Protein AF-0000000068150746 (afdb_homodimer)

pLDDT: mean 85.16, std 21.18, range [23.64, 98.69]

Organism: Rhizobium meliloti (strain 1021) (NCBI:txid266834)

Near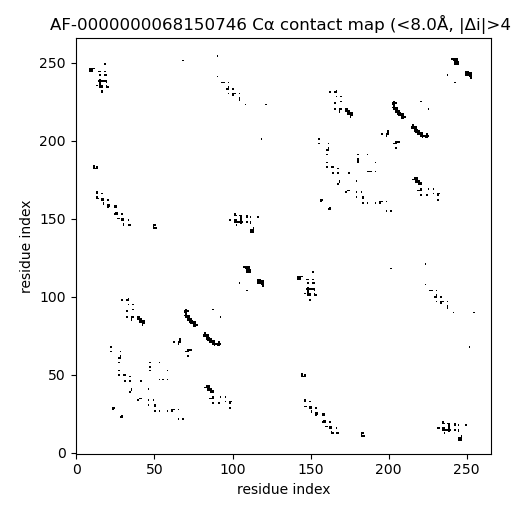est PDB structures (foldseek):
  7bze-assembly1_A-2  TM=9.569E-01  e=3.477E-10  Bacillus subtilis subsp. subtilis str. 168
  7bzg-assembly3_J  TM=8.830E-01  e=6.798E-11  Bacillus subtilis subsp. subtilis str. 168
  2fsw-assembly1_A  TM=9.276E-01  e=4.023E-09  Porphyromonas gingivalis W83
  5hs8-assembly1_A  TM=7.908E-01  e=1.704E-08  Bacillus subtilis subsp. subtilis str. 168
  4hqe-assembly1_A  TM=8.725E-01  e=1.218E-06  Staphylococcus aureus

Sequence (266 aa):
MSRPRAKLTNTFPGCPVESALSFIDGKWKGVILYHLMSEGVLRFNELRRRLPSVTPRMLTRQLRELEEAALLSRTVFPVVPPRVDYALTARGESLKPVIMALKAWGDENVLCDGDSMTLKPLESRSRPELKGAMSRPRAKLTNTFPGCPVESALSFIDGKWKGVILYHLMSEGVLRFNELRRRLPSVTPRMLTRQLRELEEAALLSRTVFPVVPPRVDYALTARGESLKPVIMALKAWGDENVLCDGDSMTLKPLESRSRPELKGA

Structure (mmCIF, N/CA/C/O backbone):
data_AF-0000000068150746-model_v1
#
loop_
_entity.id
_entity.type
_entity.pdbx_description
1 polymer 'HTH hxlR-type domain-containing protein'
#
loop_
_atom_site.group_PDB
_atom_site.id
_atom_site.type_symbol
_atom_site.label_atom_id
_atom_site.label_alt_id
_atom_site.label_comp_id
_atom_site.label_asym_id
_atom_site.label_entity_id
_atom_site.label_seq_id
_atom_site.pdbx_PDB_ins_code
_atom_site.Cartn_x
_atom_site.Cartn_y
_atom_site.Cartn_z
_atom_site.occupancy
_atom_site.B_iso_or_equiv
_atom_site.auth_seq_id
_atom_site.auth_comp_id
_atom_site.auth_asym_id
_atom_site.auth_atom_id
_atom_site.pdbx_PDB_model_num
ATOM 1 N N . MET A 1 1 ? -20.875 25.062 -30.219 1 31.58 1 MET A N 1
ATOM 2 C CA . MET A 1 1 ? -21.047 23.891 -29.359 1 31.58 1 MET A CA 1
ATOM 3 C C . MET A 1 1 ? -20.062 23.922 -28.203 1 31.58 1 MET A C 1
ATOM 5 O O . MET A 1 1 ? -18.859 24.094 -28.406 1 31.58 1 MET A O 1
ATOM 9 N N . SER A 1 2 ? -20.406 24.312 -26.906 1 32.03 2 SER A N 1
ATOM 10 C CA . SER A 1 2 ? -19.594 24.594 -25.734 1 32.03 2 SER A CA 1
ATOM 11 C C . SER A 1 2 ? -18.672 23.422 -25.406 1 32.03 2 SER A C 1
ATOM 13 O O . SER A 1 2 ? -19.016 22.266 -25.672 1 32.03 2 SER A O 1
ATOM 15 N N . ARG A 1 3 ? -17.422 23.562 -25.656 1 36.06 3 ARG A N 1
ATOM 16 C CA . ARG A 1 3 ? -16.469 22.531 -25.297 1 36.06 3 ARG A CA 1
ATOM 17 C C . ARG A 1 3 ? -16.812 21.922 -23.938 1 36.06 3 ARG A C 1
ATOM 19 O O . ARG A 1 3 ? -17.125 22.641 -22.984 1 36.06 3 ARG A O 1
ATOM 26 N N . PRO A 1 4 ? -17.547 20.766 -24.031 1 39.09 4 PRO A N 1
ATOM 27 C CA . PRO A 1 4 ? -17.922 20.203 -22.734 1 39.09 4 PRO A CA 1
ATOM 28 C C . PRO A 1 4 ? -16.891 20.531 -21.641 1 39.09 4 PRO A C 1
ATOM 30 O O . PRO A 1 4 ? -15.695 20.609 -21.938 1 39.09 4 PRO A O 1
ATOM 33 N N . ARG A 1 5 ? -17.188 21.469 -20.703 1 36.41 5 ARG A N 1
ATOM 34 C CA . ARG A 1 5 ? -16.391 21.797 -19.531 1 36.41 5 ARG A CA 1
ATOM 35 C C . ARG A 1 5 ? -15.523 20.609 -19.109 1 36.41 5 ARG A C 1
ATOM 37 O O . ARG A 1 5 ? -16 19.484 -19.031 1 36.41 5 ARG A O 1
ATOM 44 N N . ALA A 1 6 ? -14.422 20.625 -19.578 1 38 6 ALA A N 1
ATOM 45 C CA . ALA A 1 6 ? -13.453 19.688 -19 1 38 6 ALA A CA 1
ATOM 46 C C . ALA A 1 6 ? -13.82 19.344 -17.562 1 38 6 ALA A C 1
ATOM 48 O O . ALA A 1 6 ? -13.852 20.203 -16.688 1 38 6 ALA A O 1
ATOM 49 N N . LYS A 1 7 ? -14.914 18.594 -17.312 1 39.88 7 LYS A N 1
ATOM 50 C CA . LYS A 1 7 ? -15.336 18.203 -15.969 1 39.88 7 LYS A CA 1
ATOM 51 C C . LYS A 1 7 ? -14.148 18.141 -15.016 1 39.88 7 LYS A C 1
ATOM 53 O O . LYS A 1 7 ? -13.156 17.469 -15.297 1 39.88 7 LYS A O 1
ATOM 58 N N . LEU A 1 8 ? -13.711 19.156 -14.445 1 40.09 8 LEU A N 1
ATOM 59 C CA . LEU A 1 8 ? -12.75 19.234 -13.352 1 40.09 8 LEU A CA 1
ATOM 60 C C . LEU A 1 8 ? -12.867 18.031 -12.438 1 40.09 8 LEU A C 1
ATOM 62 O O . LEU A 1 8 ? -13.82 17.906 -11.664 1 40.09 8 LEU A O 1
ATOM 66 N N . THR A 1 9 ? -12.859 16.812 -12.984 1 48.03 9 THR A N 1
ATOM 67 C CA . THR A 1 9 ? -12.836 15.68 -12.07 1 48.03 9 THR A CA 1
ATOM 68 C C . THR A 1 9 ? -12.125 16.047 -10.773 1 48.03 9 THR A C 1
ATOM 70 O O . THR A 1 9 ? -11.039 16.641 -10.797 1 48.03 9 THR A O 1
ATOM 73 N N . ASN A 1 10 ? -12.844 16.672 -9.828 1 51.91 10 ASN A N 1
ATOM 74 C CA . ASN A 1 10 ? -12.422 17.109 -8.5 1 51.91 10 ASN A CA 1
ATOM 75 C C . ASN A 1 10 ? -11.492 16.094 -7.852 1 51.91 10 ASN A C 1
ATOM 77 O O . ASN A 1 10 ? -11.945 15.227 -7.098 1 51.91 10 ASN A O 1
ATOM 81 N N . THR A 1 11 ? -10.383 15.609 -8.484 1 63.94 11 THR A N 1
ATOM 82 C CA . THR A 1 11 ? -9.344 14.727 -7.98 1 63.94 11 THR A CA 1
ATOM 83 C C . THR A 1 11 ? -8.516 15.422 -6.898 1 63.94 11 THR A C 1
ATOM 85 O O . THR A 1 11 ? -7.918 16.469 -7.145 1 63.94 11 THR A O 1
ATOM 88 N N . PHE A 1 12 ? -8.945 15.141 -5.578 1 76.81 12 PHE A N 1
ATOM 89 C CA . PHE A 1 12 ? -7.992 15.703 -4.629 1 76.81 12 PHE A CA 1
ATOM 90 C C . PHE A 1 12 ? -6.609 15.094 -4.824 1 76.81 12 PHE A C 1
ATOM 92 O O . PHE A 1 12 ? -6.484 13.961 -5.301 1 76.81 12 PHE A O 1
ATOM 99 N N . PRO A 1 13 ? -5.566 15.805 -4.656 1 80.25 13 PRO A N 1
ATOM 100 C CA . PRO A 1 13 ? -4.188 15.438 -4.996 1 80.25 13 PRO A CA 1
ATOM 101 C C . PRO A 1 13 ? -3.773 14.086 -4.418 1 80.25 13 PRO A C 1
ATOM 103 O O . PRO A 1 13 ? -2.902 13.414 -4.977 1 80.25 13 PRO A O 1
ATOM 106 N N . GLY A 1 14 ? -4.371 13.656 -3.445 1 87.62 14 GLY A N 1
ATOM 107 C CA . GLY A 1 14 ? -4.027 12.391 -2.816 1 87.62 14 GLY A CA 1
ATOM 108 C C . GLY A 1 14 ? -4.828 11.219 -3.352 1 87.62 14 GLY A C 1
ATOM 109 O O . GLY A 1 14 ? -4.574 10.07 -2.988 1 87.62 14 GLY A O 1
ATOM 110 N N . CYS A 1 15 ? -5.617 11.469 -4.312 1 88.88 15 CYS A N 1
ATOM 111 C CA . CYS A 1 15 ? -6.52 10.445 -4.824 1 88.88 15 CYS A CA 1
ATOM 112 C C . CYS A 1 15 ? -5.738 9.328 -5.508 1 88.88 15 CYS A C 1
ATOM 114 O O . CYS A 1 15 ? -6.016 8.148 -5.285 1 88.88 15 CYS A O 1
ATOM 116 N N . PRO A 1 16 ? -4.711 9.633 -6.32 1 93.06 16 PRO A N 1
ATOM 117 C CA . PRO A 1 16 ? -3.982 8.547 -6.973 1 93.06 16 PRO A CA 1
ATOM 118 C C . PRO A 1 16 ? -3.293 7.617 -5.977 1 93.06 16 PRO A C 1
ATOM 120 O O . PRO A 1 16 ? -3.287 6.398 -6.164 1 93.06 16 PRO A O 1
ATOM 123 N N . VAL A 1 17 ? -2.758 8.172 -4.938 1 95.12 17 VAL A N 1
ATOM 124 C CA . VAL A 1 17 ? -2.104 7.371 -3.908 1 95.12 17 VAL A CA 1
ATOM 125 C C . VAL A 1 17 ? -3.137 6.488 -3.207 1 95.12 17 VAL A C 1
ATOM 127 O O . VAL A 1 17 ? -2.936 5.281 -3.068 1 95.12 17 VAL A O 1
ATOM 130 N N . GLU A 1 18 ? -4.219 7.113 -2.855 1 94.06 18 GLU A N 1
ATOM 131 C CA . GLU A 1 18 ? -5.305 6.375 -2.219 1 94.06 18 GLU A CA 1
ATOM 132 C C . GLU A 1 18 ? -5.785 5.227 -3.105 1 94.06 18 GLU A C 1
ATOM 134 O O . GLU A 1 18 ? -5.953 4.102 -2.635 1 94.06 18 GLU A O 1
ATOM 139 N N . SER A 1 19 ? -6.016 5.559 -4.297 1 92.88 19 SER A N 1
ATOM 140 C CA . SER A 1 19 ? -6.555 4.578 -5.234 1 92.88 19 SER A CA 1
ATOM 141 C C . SER A 1 19 ? -5.586 3.42 -5.441 1 92.88 19 SER A C 1
ATOM 143 O O . SER A 1 19 ? -5.984 2.254 -5.379 1 92.88 19 SER A O 1
ATOM 145 N N . ALA A 1 20 ? -4.379 3.729 -5.703 1 95.19 20 ALA A N 1
ATOM 146 C CA . ALA A 1 20 ? -3.379 2.684 -5.91 1 95.19 20 ALA A CA 1
ATOM 147 C C . ALA A 1 20 ? -3.303 1.752 -4.703 1 95.19 20 ALA A C 1
ATOM 149 O O . ALA A 1 20 ? -3.291 0.528 -4.855 1 95.19 20 ALA A O 1
ATOM 150 N N . LEU A 1 21 ? -3.299 2.322 -3.531 1 96.25 21 LEU A N 1
ATOM 151 C CA . LEU A 1 21 ? -3.225 1.526 -2.312 1 96.25 21 LEU A CA 1
ATOM 152 C C . LEU A 1 21 ? -4.461 0.649 -2.158 1 96.25 21 LEU A C 1
ATOM 154 O O . LEU A 1 21 ? -4.375 -0.475 -1.658 1 96.25 21 LEU A O 1
ATOM 158 N N . SER A 1 22 ? -5.539 1.122 -2.629 1 94.31 22 SER A N 1
ATOM 159 C CA . SER A 1 22 ? -6.781 0.371 -2.471 1 94.31 22 SER A CA 1
ATOM 160 C C . SER A 1 22 ? -6.738 -0.935 -3.256 1 94.31 22 SER A C 1
ATOM 162 O O . SER A 1 22 ? -7.438 -1.893 -2.916 1 94.31 22 SER A O 1
ATOM 164 N N . PHE A 1 23 ? -5.902 -0.997 -4.227 1 95.19 23 PHE A N 1
ATOM 165 C CA . PHE A 1 23 ? -5.836 -2.186 -5.07 1 95.19 23 PHE A CA 1
ATOM 166 C C . PHE A 1 23 ? -4.828 -3.184 -4.516 1 95.19 23 PHE A C 1
ATOM 168 O O . PHE A 1 23 ? -4.859 -4.367 -4.867 1 95.19 23 PHE A O 1
ATOM 175 N N . ILE A 1 24 ? -3.92 -2.703 -3.613 1 95.94 24 ILE A N 1
ATOM 176 C CA . ILE A 1 24 ? -2.867 -3.635 -3.227 1 95.94 24 ILE A CA 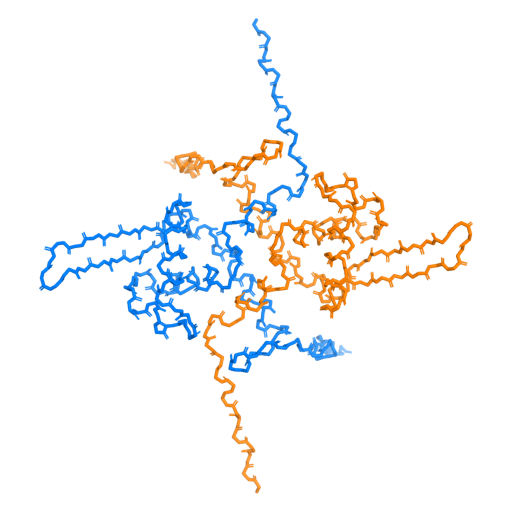1
ATOM 177 C C . ILE A 1 24 ? -2.762 -3.691 -1.704 1 95.94 24 ILE A C 1
ATOM 179 O O . ILE A 1 24 ? -1.901 -4.387 -1.16 1 95.94 24 ILE A O 1
ATOM 183 N N . ASP A 1 25 ? -3.592 -2.975 -1.04 1 93.69 25 ASP A N 1
ATOM 184 C CA . ASP A 1 25 ? -3.514 -2.947 0.417 1 93.69 25 ASP A CA 1
ATOM 185 C C . ASP A 1 25 ? -3.807 -4.324 1.009 1 93.69 25 ASP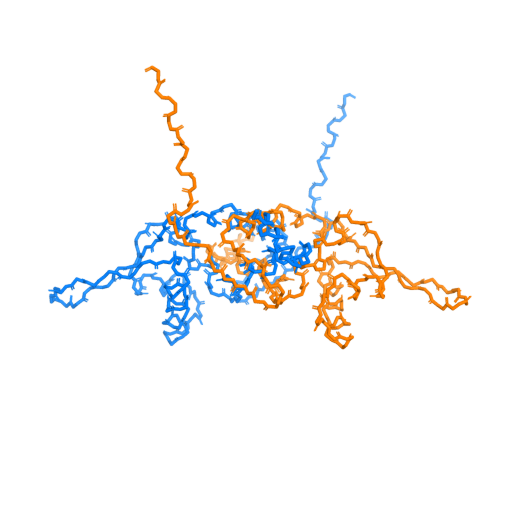 A C 1
ATOM 187 O O . ASP A 1 25 ? -4.258 -5.227 0.301 1 93.69 25 ASP A O 1
ATOM 191 N N . GLY A 1 26 ? -3.49 -4.453 2.279 1 92.31 26 GLY A N 1
ATOM 192 C CA . GLY A 1 26 ? -3.637 -5.734 2.953 1 92.31 26 GLY A CA 1
ATOM 193 C C . GLY A 1 26 ? -2.33 -6.496 3.074 1 92.31 26 GLY A C 1
ATOM 194 O O . GLY A 1 26 ? -1.294 -6.047 2.58 1 92.31 26 GLY A O 1
ATOM 195 N N . LYS A 1 27 ? -2.496 -7.668 3.596 1 92.5 27 LYS A N 1
ATOM 196 C CA . LYS A 1 27 ? -1.307 -8.43 3.961 1 92.5 27 LYS A CA 1
ATOM 197 C C . LYS A 1 27 ? -0.753 -9.195 2.762 1 92.5 27 LYS A C 1
ATOM 199 O O . LYS A 1 27 ? 0.461 -9.375 2.641 1 92.5 27 LYS A O 1
ATOM 204 N N . TRP A 1 28 ? -1.677 -9.492 1.843 1 95.88 28 TRP A N 1
ATOM 205 C CA . TRP A 1 28 ? -1.297 -10.602 0.967 1 95.88 28 TRP A CA 1
ATOM 206 C C . TRP A 1 28 ? -1.142 -10.125 -0.473 1 95.88 28 TRP A C 1
ATOM 208 O O . TRP A 1 28 ? -0.317 -10.648 -1.223 1 95.88 28 TRP A O 1
ATOM 218 N N . LYS A 1 29 ? -1.855 -9.102 -0.922 1 97.44 29 LYS A N 1
ATOM 219 C CA . LYS A 1 29 ? -1.897 -8.727 -2.332 1 97.44 29 LYS A CA 1
ATOM 220 C C . LYS A 1 29 ? -0.515 -8.312 -2.832 1 97.44 29 LYS A C 1
ATOM 222 O O . LYS A 1 29 ? -0.073 -8.766 -3.893 1 97.44 29 LYS A O 1
ATOM 227 N N . GLY A 1 30 ? 0.135 -7.465 -2.055 1 97.31 30 GLY A N 1
ATOM 228 C CA . GLY A 1 30 ? 1.473 -7.051 -2.447 1 97.31 30 GLY A CA 1
ATOM 229 C C . GLY A 1 30 ? 2.453 -8.203 -2.543 1 97.31 30 GLY A C 1
ATOM 230 O O . GLY A 1 30 ? 3.289 -8.242 -3.447 1 97.31 30 GLY A O 1
ATOM 231 N N . VAL A 1 31 ? 2.314 -9.156 -1.692 1 96.75 31 VAL A N 1
ATOM 232 C CA . VAL A 1 31 ? 3.23 -10.289 -1.652 1 96.75 31 VAL A CA 1
ATOM 233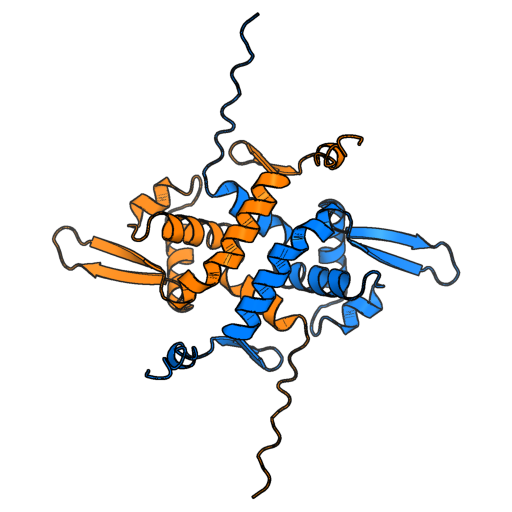 C C . VAL A 1 31 ? 2.945 -11.227 -2.824 1 96.75 31 VAL A C 1
ATOM 235 O O . VAL A 1 31 ? 3.871 -11.734 -3.461 1 96.75 31 VAL A O 1
ATOM 238 N N . ILE A 1 32 ? 1.688 -11.406 -3.07 1 98.06 32 ILE A N 1
ATOM 239 C CA . ILE A 1 32 ? 1.295 -12.227 -4.215 1 98.06 32 ILE A CA 1
ATOM 240 C C . ILE A 1 32 ? 1.867 -11.625 -5.496 1 98.06 32 ILE A C 1
ATOM 242 O O . ILE A 1 32 ? 2.486 -12.328 -6.297 1 98.06 32 ILE A O 1
ATOM 246 N N . LEU A 1 33 ? 1.677 -10.32 -5.648 1 98.31 33 LEU A N 1
ATOM 247 C CA . LEU A 1 33 ? 2.176 -9.625 -6.828 1 98.31 33 LEU A CA 1
ATOM 248 C C . LEU A 1 33 ? 3.691 -9.75 -6.934 1 98.31 33 LEU A C 1
ATOM 250 O O . LEU A 1 33 ? 4.227 -9.969 -8.023 1 98.31 33 LEU A O 1
ATOM 254 N N . TYR A 1 34 ? 4.328 -9.656 -5.832 1 97.88 34 TYR A N 1
ATOM 255 C CA . TYR A 1 34 ? 5.781 -9.773 -5.793 1 97.88 34 TYR A CA 1
ATOM 256 C C . TYR A 1 34 ? 6.23 -11.125 -6.332 1 97.88 34 TYR A C 1
ATOM 258 O O . TYR A 1 34 ? 7.117 -11.203 -7.188 1 97.88 34 TYR A O 1
ATOM 266 N N . HIS A 1 35 ? 5.617 -12.156 -5.887 1 97.81 35 HIS A N 1
ATOM 267 C CA . HIS A 1 35 ? 6.016 -13.5 -6.297 1 97.81 35 HIS A CA 1
ATOM 268 C C . HIS A 1 35 ? 5.684 -13.75 -7.762 1 97.81 35 HIS A C 1
ATOM 270 O O . HIS A 1 35 ? 6.465 -14.375 -8.484 1 97.81 35 HIS A O 1
ATOM 276 N N . LEU A 1 36 ? 4.559 -13.25 -8.172 1 98.12 36 LEU A N 1
ATOM 277 C CA . LEU A 1 36 ? 4.195 -13.422 -9.57 1 98.12 36 LEU A CA 1
ATOM 278 C C . LEU A 1 36 ? 5.137 -12.625 -10.477 1 98.12 36 LEU A C 1
ATOM 280 O O . LEU A 1 36 ? 5.445 -13.062 -11.586 1 98.12 36 LEU A O 1
ATOM 284 N N . MET A 1 37 ? 5.539 -11.492 -9.992 1 97.19 37 MET A N 1
ATOM 285 C CA . MET A 1 37 ? 6.484 -10.68 -10.758 1 97.19 37 MET A CA 1
ATOM 286 C C . MET A 1 37 ? 7.832 -11.391 -10.883 1 97.19 37 MET A C 1
ATOM 288 O O . MET A 1 37 ? 8.5 -11.289 -11.914 1 97.19 37 MET A O 1
ATOM 292 N N . SER A 1 38 ? 8.211 -12.055 -9.891 1 95.56 38 SER A N 1
ATOM 293 C CA . SER A 1 38 ? 9.516 -12.695 -9.812 1 95.56 38 SER A CA 1
ATOM 294 C C . SER A 1 38 ? 9.516 -14.039 -10.539 1 95.56 38 SER A C 1
ATOM 296 O O . SER A 1 38 ? 10.516 -14.414 -11.156 1 95.56 38 SER A O 1
ATOM 298 N N . GLU A 1 39 ? 8.375 -14.711 -10.516 1 96.06 39 GLU A N 1
ATOM 299 C CA . GLU A 1 39 ? 8.367 -16.094 -10.969 1 96.06 39 GLU A CA 1
ATOM 300 C C . GLU A 1 39 ? 7.508 -16.266 -12.219 1 96.06 39 GLU A C 1
ATOM 302 O O . GLU A 1 39 ? 7.59 -17.281 -12.906 1 96.06 39 GLU A O 1
ATOM 307 N N . GLY A 1 40 ? 6.77 -15.25 -12.531 1 96.62 40 GLY A N 1
ATOM 308 C CA . GLY A 1 40 ? 5.961 -15.297 -13.734 1 96.62 40 GLY A CA 1
ATOM 309 C C . GLY A 1 40 ? 4.602 -15.938 -13.516 1 96.62 40 GLY A C 1
ATOM 310 O O . GLY A 1 40 ? 3.666 -15.273 -13.062 1 96.62 40 GLY A O 1
ATOM 311 N N . VAL A 1 41 ? 4.508 -17.234 -13.773 1 98.06 41 VAL A N 1
ATOM 312 C CA . VAL A 1 41 ? 3.256 -17.969 -13.648 1 98.06 41 VAL A CA 1
ATOM 313 C C . VAL A 1 41 ? 3.328 -18.906 -12.438 1 98.06 41 VAL A C 1
ATOM 315 O O . VAL A 1 41 ? 4.32 -19.609 -12.25 1 98.06 41 VAL A O 1
ATOM 318 N N . LEU A 1 42 ? 2.254 -18.844 -11.602 1 98.44 42 LEU A N 1
ATOM 319 C CA . LEU A 1 42 ? 2.213 -19.719 -10.43 1 98.44 42 LEU A CA 1
ATOM 320 C C . LEU A 1 42 ? 0.828 -20.328 -10.258 1 98.44 42 LEU A C 1
ATOM 322 O O . LEU A 1 42 ? -0.18 -19.703 -10.586 1 98.44 42 LEU A O 1
ATOM 326 N N . ARG A 1 43 ? 0.895 -21.547 -9.711 1 98.19 43 ARG A N 1
ATOM 327 C CA . ARG A 1 43 ? -0.357 -22.203 -9.336 1 98.19 43 ARG A CA 1
ATOM 328 C C . ARG A 1 43 ? -0.728 -21.891 -7.891 1 98.19 43 ARG A C 1
ATOM 330 O O . ARG A 1 43 ? 0.074 -21.328 -7.145 1 98.19 43 ARG A O 1
ATOM 337 N N . PHE A 1 44 ? -1.991 -22.312 -7.551 1 98.06 44 PHE A N 1
ATOM 338 C CA . PHE A 1 44 ? -2.529 -22 -6.23 1 98.06 44 PHE A CA 1
ATOM 339 C C . PHE A 1 44 ? -1.608 -22.516 -5.133 1 98.06 44 PHE A C 1
ATOM 341 O O . PHE A 1 44 ? -1.201 -21.766 -4.246 1 98.06 44 PHE A O 1
ATOM 348 N N . ASN A 1 45 ? -1.217 -23.75 -5.277 1 97.5 45 ASN A N 1
ATOM 349 C CA . ASN A 1 45 ? -0.416 -24.375 -4.23 1 97.5 45 ASN A CA 1
ATOM 350 C C . ASN A 1 45 ? 1 -23.797 -4.191 1 97.5 45 ASN A C 1
ATOM 352 O O . ASN A 1 45 ? 1.619 -23.734 -3.131 1 97.5 45 ASN A O 1
ATOM 356 N N . GLU A 1 46 ? 1.499 -23.422 -5.281 1 97.5 46 GLU A N 1
ATOM 357 C CA . GLU A 1 46 ? 2.807 -22.781 -5.336 1 97.5 46 GLU A CA 1
ATOM 358 C C . GLU A 1 46 ? 2.785 -21.422 -4.629 1 97.5 46 GLU A C 1
ATOM 360 O O . GLU A 1 46 ? 3.729 -21.078 -3.916 1 97.5 46 GLU A O 1
ATOM 365 N N . LEU A 1 47 ? 1.722 -20.672 -4.832 1 97.5 47 LEU A N 1
ATOM 366 C CA . LEU A 1 47 ? 1.542 -19.406 -4.125 1 97.5 47 LEU A CA 1
ATOM 367 C C . LEU A 1 47 ? 1.414 -19.641 -2.623 1 97.5 47 LEU A C 1
ATOM 369 O O . LEU A 1 47 ? 2.045 -18.953 -1.825 1 97.5 47 LEU A O 1
ATOM 373 N N . ARG A 1 48 ? 0.649 -20.609 -2.287 1 96.56 48 ARG A N 1
ATOM 374 C CA . ARG A 1 48 ? 0.42 -20.906 -0.876 1 96.56 48 ARG A CA 1
ATOM 375 C C . ARG A 1 48 ? 1.729 -21.219 -0.163 1 96.56 48 ARG A C 1
ATOM 377 O O . ARG A 1 48 ? 1.934 -20.812 0.982 1 96.56 48 ARG A O 1
ATOM 384 N N . ARG A 1 49 ? 2.639 -21.875 -0.837 1 94.69 49 ARG A N 1
ATOM 385 C CA . ARG A 1 49 ? 3.928 -22.25 -0.263 1 94.69 49 ARG A CA 1
ATOM 386 C C . ARG A 1 49 ? 4.793 -21.016 -0.012 1 94.69 49 ARG A C 1
ATOM 388 O O . ARG A 1 49 ? 5.629 -21.016 0.896 1 94.69 49 ARG A O 1
ATOM 395 N N . ARG A 1 50 ? 4.539 -20.016 -0.734 1 93.31 50 ARG A N 1
ATOM 396 C CA . ARG A 1 50 ? 5.359 -18.812 -0.661 1 93.31 50 ARG A CA 1
ATOM 397 C C . ARG A 1 50 ? 4.77 -17.797 0.316 1 93.31 50 ARG A C 1
ATOM 399 O O . ARG A 1 50 ? 5.387 -16.781 0.607 1 93.31 50 ARG A O 1
ATOM 406 N N . LEU A 1 51 ? 3.654 -17.969 0.742 1 92.81 51 LEU A N 1
ATOM 407 C CA . LEU A 1 51 ? 2.955 -17.125 1.707 1 92.81 51 LEU A CA 1
ATOM 408 C C . LEU A 1 51 ? 2.695 -17.891 3.004 1 92.81 51 LEU A C 1
ATOM 410 O O . LEU A 1 51 ? 1.558 -18.281 3.285 1 92.81 51 LEU A O 1
ATOM 414 N N . PRO A 1 52 ? 3.744 -17.828 3.822 1 82.75 52 PRO A N 1
ATOM 415 C CA . PRO A 1 52 ? 3.529 -18.594 5.043 1 82.75 52 PRO A CA 1
ATOM 416 C C . PRO A 1 52 ? 2.439 -18.016 5.934 1 82.75 52 PRO A C 1
ATOM 418 O O . PRO A 1 52 ? 2.258 -16.797 5.969 1 82.75 52 PRO A O 1
ATOM 421 N N . SER A 1 53 ? 1.573 -18.656 6.391 1 87.31 53 SER A N 1
ATOM 422 C CA . SER A 1 53 ? 0.553 -18.297 7.367 1 87.31 53 SER A CA 1
ATOM 423 C C . SER A 1 53 ? -0.757 -17.922 6.684 1 87.31 53 SER A C 1
ATOM 425 O O . SER A 1 53 ? -1.751 -17.625 7.352 1 87.31 53 SER A O 1
ATOM 427 N N . VAL A 1 54 ? -0.706 -17.859 5.281 1 93.81 54 VAL A N 1
ATOM 428 C CA . VAL A 1 54 ? -1.954 -17.547 4.594 1 93.81 54 VAL A CA 1
ATOM 429 C C . VAL A 1 54 ? -2.883 -18.75 4.637 1 93.81 54 VAL A C 1
ATOM 431 O O . VAL A 1 54 ? -2.434 -19.891 4.496 1 93.81 54 VAL A O 1
ATOM 434 N N . THR A 1 55 ? -4.129 -18.578 4.879 1 96.94 55 THR A N 1
ATOM 435 C CA . THR A 1 55 ? -5.109 -19.641 4.766 1 96.94 55 THR A CA 1
ATOM 436 C C . THR A 1 55 ? -5.598 -19.781 3.328 1 96.94 55 THR A C 1
ATOM 438 O O . THR A 1 55 ? -5.582 -18.812 2.568 1 96.94 55 THR A O 1
ATOM 441 N N . PRO A 1 56 ? -6 -20.984 2.961 1 97.5 56 PRO A N 1
ATOM 442 C CA . PRO A 1 56 ? -6.527 -21.172 1.607 1 97.5 56 PRO A CA 1
ATOM 443 C C . PRO A 1 56 ? -7.688 -20.234 1.284 1 97.5 56 PRO A C 1
ATOM 445 O O . PRO A 1 56 ? -7.77 -19.719 0.17 1 97.5 56 PRO A O 1
ATOM 448 N N . ARG A 1 57 ? -8.5 -20.031 2.213 1 98.06 57 ARG A N 1
ATOM 449 C CA . ARG A 1 57 ? -9.648 -19.141 2.008 1 98.06 57 ARG A CA 1
ATOM 450 C C . ARG A 1 57 ? -9.195 -17.719 1.716 1 98.06 57 ARG A C 1
ATOM 452 O O . ARG A 1 57 ? -9.703 -17.078 0.795 1 98.06 57 ARG A O 1
ATOM 459 N N . MET A 1 58 ? -8.25 -17.266 2.479 1 97.94 58 MET A N 1
ATOM 460 C CA . MET A 1 58 ? -7.746 -15.914 2.299 1 97.94 58 MET A CA 1
ATOM 461 C C . MET A 1 58 ? -7.016 -15.773 0.967 1 97.94 58 MET A C 1
ATOM 463 O O . MET A 1 58 ? -7.184 -14.781 0.262 1 97.94 58 MET A O 1
ATOM 467 N N . LEU A 1 59 ? -6.238 -16.766 0.652 1 98.19 59 LEU A N 1
ATOM 468 C CA . LEU A 1 59 ? -5.531 -16.719 -0.624 1 98.19 59 LEU A CA 1
ATOM 469 C C . LEU A 1 59 ? -6.516 -16.672 -1.788 1 98.19 59 LEU A C 1
ATOM 471 O O . LEU A 1 59 ? -6.348 -15.875 -2.713 1 98.19 59 LEU A O 1
ATOM 475 N N . THR A 1 60 ? -7.551 -17.484 -1.76 1 98.38 60 THR A N 1
ATOM 476 C CA . THR A 1 60 ? -8.586 -17.484 -2.789 1 98.38 60 THR A CA 1
ATOM 477 C C . THR A 1 60 ? -9.227 -16.109 -2.912 1 98.38 60 THR A C 1
ATOM 479 O O . THR A 1 60 ? -9.391 -15.594 -4.02 1 98.38 60 THR A O 1
ATOM 482 N N . ARG A 1 61 ? -9.531 -15.578 -1.831 1 98.31 61 ARG A N 1
ATOM 483 C CA . ARG A 1 61 ? -10.156 -14.258 -1.803 1 98.31 61 ARG A CA 1
ATOM 484 C C . ARG A 1 61 ? -9.234 -13.211 -2.404 1 98.31 61 ARG A C 1
ATOM 486 O O . ARG A 1 61 ? -9.664 -12.383 -3.209 1 98.31 61 ARG A O 1
ATOM 493 N N . GLN A 1 62 ? -7.969 -13.195 -2.006 1 98.12 62 GLN A N 1
ATOM 494 C CA . GLN A 1 62 ? -6.996 -12.219 -2.502 1 98.12 62 GLN A CA 1
ATOM 495 C C . GLN A 1 62 ? -6.801 -12.367 -4.008 1 98.12 62 GLN A C 1
ATOM 497 O O . GLN A 1 62 ? -6.734 -11.367 -4.727 1 98.12 62 GLN A O 1
ATOM 502 N N . LEU A 1 63 ? -6.711 -13.57 -4.465 1 98.56 63 LEU A N 1
ATOM 503 C CA . LEU A 1 63 ? -6.543 -13.836 -5.891 1 98.56 63 LEU A CA 1
ATOM 504 C C . LEU A 1 63 ? -7.762 -13.359 -6.68 1 98.56 63 LEU A C 1
ATOM 506 O O . LEU A 1 63 ? -7.621 -12.773 -7.754 1 98.56 63 LEU A O 1
ATOM 510 N N . ARG A 1 64 ? -8.93 -13.594 -6.152 1 98.31 64 ARG A N 1
ATOM 511 C CA . ARG A 1 64 ? -10.164 -13.148 -6.797 1 98.31 64 ARG A CA 1
ATOM 512 C C . ARG A 1 64 ? -10.219 -11.625 -6.887 1 98.31 64 ARG A C 1
ATOM 514 O O . ARG A 1 64 ? -10.594 -11.078 -7.926 1 98.31 64 ARG A O 1
ATOM 521 N N . GLU A 1 65 ? -9.883 -10.961 -5.848 1 97.62 65 GLU A N 1
ATOM 522 C CA . GLU A 1 65 ? -9.883 -9.5 -5.836 1 97.62 65 GLU A CA 1
ATOM 523 C C . GLU A 1 65 ? -8.883 -8.938 -6.84 1 97.62 65 GLU A C 1
ATOM 525 O O . GLU A 1 65 ? -9.172 -7.961 -7.535 1 97.62 65 GLU A O 1
ATOM 530 N N . LEU A 1 66 ? -7.742 -9.531 -6.906 1 98.12 66 LEU A N 1
ATOM 531 C CA . LEU A 1 66 ? -6.727 -9.094 -7.855 1 98.12 66 LEU A CA 1
ATOM 532 C C . LEU A 1 66 ? -7.176 -9.352 -9.289 1 98.12 66 LEU A C 1
ATOM 534 O O . LEU A 1 66 ? -6.902 -8.547 -10.188 1 98.12 66 LEU A O 1
ATOM 538 N N . GLU A 1 67 ? -7.836 -10.469 -9.484 1 98.06 67 GLU A N 1
ATOM 539 C CA . GLU A 1 67 ? -8.383 -10.781 -10.805 1 98.06 67 GLU A CA 1
ATOM 540 C C . GLU A 1 67 ? -9.477 -9.789 -11.195 1 98.06 67 GLU A C 1
ATOM 542 O O . GLU A 1 67 ? -9.484 -9.281 -12.32 1 98.06 67 GLU A O 1
ATOM 547 N N . GLU A 1 68 ? -10.367 -9.492 -10.273 1 95.62 68 GLU A N 1
ATOM 548 C CA . GLU A 1 68 ? -11.453 -8.547 -10.523 1 95.62 68 GLU A CA 1
ATOM 549 C C . GLU A 1 68 ? -10.922 -7.16 -10.852 1 95.62 68 GLU A C 1
ATOM 551 O O . GLU A 1 68 ? -11.523 -6.422 -11.625 1 95.62 68 GLU A O 1
ATOM 556 N N . ALA A 1 69 ? -9.75 -6.82 -10.289 1 94.56 69 ALA A N 1
ATOM 557 C CA . ALA A 1 69 ? -9.117 -5.531 -10.547 1 94.56 69 ALA A CA 1
ATOM 558 C C . ALA A 1 69 ? -8.266 -5.586 -11.812 1 94.56 69 ALA A C 1
ATOM 560 O O . ALA A 1 69 ? -7.566 -4.625 -12.141 1 94.56 69 ALA A O 1
ATOM 561 N N . ALA A 1 70 ? -8.266 -6.707 -12.453 1 95.94 70 ALA A N 1
ATOM 562 C CA . ALA A 1 70 ? -7.539 -6.926 -13.703 1 95.94 70 ALA A CA 1
ATOM 563 C C . ALA A 1 70 ? -6.035 -6.809 -13.492 1 95.94 70 ALA A C 1
ATOM 565 O O . ALA A 1 70 ? -5.312 -6.344 -14.383 1 95.94 70 ALA A O 1
ATOM 566 N N . LEU A 1 71 ? -5.586 -7.164 -12.336 1 97.19 71 LEU A N 1
ATOM 567 C CA . LEU A 1 71 ? -4.16 -7.137 -12.047 1 97.19 71 LEU A CA 1
ATOM 568 C C . LEU A 1 71 ? -3.529 -8.508 -12.273 1 97.19 71 LEU A C 1
ATOM 570 O O . LEU A 1 71 ? -2.322 -8.609 -12.5 1 97.19 71 LEU A O 1
ATOM 574 N N . LEU A 1 72 ? -4.273 -9.547 -12.133 1 97.25 72 LEU A N 1
ATOM 575 C CA . LEU A 1 72 ? -3.799 -10.883 -12.484 1 97.25 72 LEU A CA 1
ATOM 576 C C . LEU A 1 72 ? -4.797 -11.594 -13.398 1 97.25 72 LEU A C 1
ATOM 578 O O . LEU A 1 72 ? -5.973 -11.219 -13.445 1 97.25 72 LEU A O 1
ATOM 582 N N . SER A 1 73 ? -4.309 -12.523 -14.156 1 98.06 73 SER A N 1
ATOM 583 C CA . SER A 1 73 ? -5.113 -13.414 -14.992 1 98.06 73 SER A CA 1
ATOM 584 C C . SER A 1 73 ? -5.16 -14.82 -14.422 1 98.06 73 SER A C 1
ATOM 586 O O . SER A 1 73 ? -4.176 -15.305 -13.852 1 98.06 73 SER A O 1
ATOM 588 N N . ARG A 1 74 ? -6.289 -15.367 -14.469 1 97.94 74 ARG A N 1
ATOM 589 C CA . ARG A 1 74 ? -6.547 -16.75 -14.086 1 97.94 74 ARG A CA 1
ATOM 590 C C . ARG A 1 74 ? -6.855 -17.609 -15.305 1 97.94 74 ARG A C 1
ATOM 592 O O . ARG A 1 74 ? -7.883 -17.422 -15.961 1 97.94 74 ARG A O 1
ATOM 599 N N . THR A 1 75 ? -5.977 -18.531 -15.648 1 98.06 75 THR A N 1
ATOM 600 C CA . THR A 1 75 ? -6.164 -19.406 -16.812 1 98.06 75 THR A CA 1
ATOM 601 C C . THR A 1 75 ? -6.453 -20.844 -16.359 1 98.06 75 THR A C 1
ATOM 603 O O . THR A 1 75 ? -5.664 -21.438 -15.625 1 98.06 75 THR A O 1
ATOM 606 N N . VAL A 1 76 ? -7.52 -21.375 -16.844 1 96.94 76 VAL A N 1
ATOM 607 C CA . VAL A 1 76 ? -7.926 -22.734 -16.484 1 96.94 76 VAL A CA 1
ATOM 608 C C . VAL A 1 76 ? -7.602 -23.688 -17.625 1 96.94 76 VAL A C 1
ATOM 610 O O . VAL A 1 76 ? -7.941 -23.422 -18.781 1 96.94 76 VAL A O 1
ATOM 613 N N . PHE A 1 77 ? -6.91 -24.75 -17.312 1 96.19 77 PHE A N 1
ATOM 614 C CA . PHE A 1 77 ? -6.598 -25.797 -18.266 1 96.19 77 PHE A CA 1
ATOM 615 C C . PHE A 1 77 ? -7.418 -27.047 -17.984 1 96.19 77 PHE A C 1
ATOM 617 O O . PHE A 1 77 ? -7.281 -27.672 -16.922 1 96.19 77 PHE A O 1
ATOM 624 N N . PRO A 1 78 ? -8.25 -27.344 -18.922 1 94.19 78 PRO A N 1
ATOM 625 C CA . PRO A 1 78 ? -9.102 -28.516 -18.75 1 94.19 78 PRO A CA 1
ATOM 626 C C . PRO A 1 78 ? -8.344 -29.828 -18.891 1 94.19 78 PRO A C 1
ATOM 628 O O . PRO A 1 78 ? -8.609 -30.609 -19.797 1 94.19 78 PRO A O 1
ATOM 631 N N . VAL A 1 79 ? -7.418 -30.047 -18.125 1 94.25 79 VAL A N 1
ATOM 632 C CA . VAL A 1 79 ? -6.648 -31.281 -18.062 1 94.25 79 VAL A CA 1
ATOM 633 C C . VAL A 1 79 ? -7.062 -32.094 -16.828 1 94.25 79 VAL A C 1
ATOM 635 O O . VAL A 1 79 ? -7.891 -31.641 -16.031 1 94.25 79 VAL 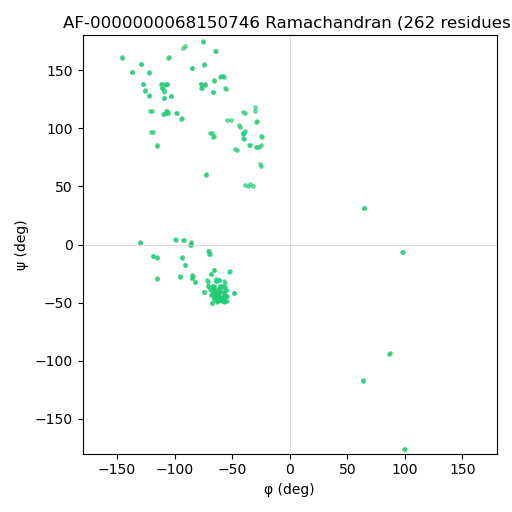A O 1
ATOM 638 N N . VAL A 1 80 ? -6.754 -33.375 -16.812 1 93.19 80 VAL A N 1
ATOM 639 C CA . VAL A 1 80 ? -7.004 -34.219 -15.648 1 93.19 80 VAL A CA 1
ATOM 640 C C . VAL A 1 80 ? -5.691 -34.531 -14.938 1 93.19 80 VAL A C 1
ATOM 642 O O . VAL A 1 80 ? -4.789 -35.156 -15.516 1 93.19 80 VAL A O 1
ATOM 645 N N . PRO A 1 81 ? -5.562 -33.969 -13.641 1 94.06 81 PRO A N 1
ATOM 646 C CA . PRO A 1 81 ? -6.434 -33.094 -12.852 1 94.06 81 PRO A CA 1
ATOM 647 C C . PRO A 1 81 ? -6.426 -31.641 -13.352 1 94.06 81 PRO A C 1
ATOM 649 O O . PRO A 1 81 ? -5.453 -31.203 -13.977 1 94.06 81 PRO A O 1
ATOM 652 N N . PRO A 1 82 ? -7.504 -30.953 -13.055 1 95 82 PRO A N 1
ATOM 653 C CA . PRO A 1 82 ? -7.582 -29.578 -13.539 1 95 82 PRO A CA 1
ATOM 654 C C . PRO A 1 82 ? -6.418 -28.719 -13.062 1 95 82 PRO A C 1
ATOM 656 O O . PRO A 1 82 ? -5.941 -28.891 -11.938 1 95 82 PRO A O 1
ATOM 659 N N . ARG A 1 83 ? -6.023 -27.844 -13.938 1 95.94 83 ARG A N 1
ATOM 660 C CA . ARG A 1 83 ? -4.902 -26.969 -13.633 1 95.94 83 ARG A CA 1
ATOM 661 C C . ARG A 1 83 ? -5.289 -25.5 -13.812 1 95.94 83 ARG A C 1
ATOM 663 O O . ARG A 1 83 ? -5.953 -25.141 -14.789 1 95.94 83 ARG A O 1
ATOM 670 N N . VAL A 1 84 ? -4.965 -24.688 -12.82 1 97.75 84 VAL A N 1
ATOM 671 C CA . VAL A 1 84 ? -5.203 -23.25 -12.883 1 97.75 84 VAL A CA 1
ATOM 672 C C . VAL A 1 84 ? -3.887 -22.5 -12.703 1 97.75 84 VAL A C 1
ATOM 674 O O . VAL A 1 84 ? -3.135 -22.766 -11.766 1 97.75 84 VAL A O 1
ATOM 677 N N . ASP A 1 85 ? -3.666 -21.578 -13.68 1 98.44 85 ASP A N 1
ATOM 678 C CA . ASP A 1 85 ? -2.461 -20.766 -13.633 1 98.44 85 ASP A CA 1
ATOM 679 C C . ASP A 1 85 ? -2.807 -19.297 -13.344 1 98.44 85 ASP A C 1
ATOM 681 O O . ASP A 1 85 ? -3.773 -18.766 -13.898 1 98.44 85 ASP A O 1
ATOM 685 N N . TYR A 1 86 ? -2.014 -18.734 -12.508 1 98.69 86 TYR A N 1
ATOM 686 C CA . TYR A 1 86 ? -2.111 -17.297 -12.25 1 98.69 86 TYR A CA 1
ATOM 687 C C . TYR A 1 86 ? -0.896 -16.562 -12.797 1 98.69 86 TYR A C 1
ATOM 689 O O . TYR A 1 86 ? 0.24 -17.016 -12.633 1 98.69 86 TYR A O 1
ATOM 697 N N . ALA A 1 87 ? -1.141 -15.469 -13.453 1 98.69 87 ALA A N 1
ATOM 698 C CA . ALA A 1 87 ? -0.091 -14.609 -13.992 1 98.69 87 ALA A CA 1
ATOM 699 C C . ALA A 1 87 ? -0.498 -13.141 -13.93 1 98.69 87 ALA A C 1
ATOM 701 O O . ALA A 1 87 ? -1.681 -12.82 -13.781 1 98.69 87 ALA A O 1
ATOM 702 N N . LEU A 1 88 ? 0.516 -12.32 -14.023 1 98.31 88 LEU A N 1
ATOM 703 C CA . LEU A 1 88 ? 0.211 -10.898 -14.031 1 98.31 88 LEU A CA 1
ATOM 704 C C . LEU A 1 88 ? -0.308 -10.461 -15.398 1 98.31 88 LEU A C 1
ATOM 706 O O . LEU A 1 88 ? 0.169 -10.938 -16.422 1 98.31 88 LEU A O 1
ATOM 710 N N . THR A 1 89 ? -1.349 -9.617 -15.336 1 97.81 89 THR A N 1
ATOM 711 C CA . THR A 1 89 ? -1.711 -8.883 -16.547 1 97.81 89 THR A CA 1
ATOM 712 C C . THR A 1 89 ? -0.725 -7.742 -16.797 1 97.81 89 THR A C 1
ATOM 714 O O . THR A 1 89 ? 0.194 -7.52 -16.016 1 97.81 89 THR A O 1
ATOM 717 N N . ALA A 1 90 ? -0.921 -7.062 -17.969 1 96.44 90 ALA A N 1
ATOM 718 C CA . ALA A 1 90 ? -0.104 -5.883 -18.25 1 96.44 90 ALA A CA 1
ATOM 719 C C . ALA A 1 90 ? -0.258 -4.844 -17.141 1 96.44 90 ALA A C 1
ATOM 721 O O . ALA A 1 90 ? 0.726 -4.238 -16.703 1 96.44 90 ALA A O 1
ATOM 722 N N . ARG A 1 91 ? -1.435 -4.66 -16.672 1 96.31 91 ARG A N 1
ATOM 723 C CA . ARG A 1 91 ? -1.695 -3.721 -15.586 1 96.31 91 ARG A CA 1
ATOM 724 C C . ARG A 1 91 ? -1.023 -4.176 -14.297 1 96.31 91 ARG A C 1
ATOM 726 O O . ARG A 1 91 ? -0.442 -3.363 -13.57 1 96.31 91 ARG A O 1
ATOM 733 N N . GLY A 1 92 ? -1.132 -5.406 -14.016 1 97.75 92 GLY A N 1
ATOM 734 C CA . GLY A 1 92 ? -0.435 -5.949 -12.867 1 97.75 92 GLY A CA 1
ATOM 735 C C . GLY A 1 92 ? 1.065 -5.73 -12.914 1 97.75 92 GLY A C 1
ATOM 736 O O . GLY A 1 92 ? 1.68 -5.359 -11.914 1 97.75 92 GLY A O 1
ATOM 737 N N . GLU A 1 93 ? 1.603 -5.957 -14.07 1 97.69 93 GLU A N 1
ATOM 738 C CA . GLU A 1 93 ? 3.037 -5.77 -14.258 1 97.69 93 GLU A CA 1
ATOM 739 C C . GLU A 1 93 ? 3.434 -4.309 -14.07 1 97.69 93 GLU A C 1
ATOM 741 O O . GLU A 1 93 ? 4.535 -4.016 -13.602 1 97.69 93 GLU A O 1
ATOM 746 N N . SER A 1 94 ? 2.518 -3.438 -14.375 1 97.38 94 SER A N 1
ATOM 747 C CA . SER A 1 94 ? 2.812 -2.012 -14.289 1 97.38 94 SER A CA 1
ATOM 748 C C . SER A 1 94 ? 2.965 -1.566 -12.836 1 97.38 94 SER A C 1
ATOM 750 O O . SER A 1 94 ? 3.439 -0.461 -12.57 1 97.38 94 SER A O 1
ATOM 752 N N . LEU A 1 95 ? 2.666 -2.432 -11.891 1 98.12 95 LEU A N 1
ATOM 753 C CA . LEU A 1 95 ? 2.824 -2.135 -10.469 1 98.12 95 LEU A CA 1
ATOM 754 C C . LEU A 1 95 ? 4.242 -2.443 -10 1 98.12 95 LEU A C 1
ATOM 756 O O . LEU A 1 95 ? 4.59 -2.197 -8.844 1 98.12 95 LEU A O 1
ATOM 760 N N . LYS A 1 96 ? 5.039 -2.891 -10.859 1 98.25 96 LYS A N 1
ATOM 761 C CA . LYS A 1 96 ? 6.383 -3.332 -10.492 1 98.25 96 LYS A CA 1
ATOM 762 C C . LYS A 1 96 ? 7.145 -2.229 -9.766 1 98.25 96 LYS A C 1
ATOM 764 O O . LYS A 1 96 ? 7.754 -2.471 -8.719 1 98.25 96 LYS A O 1
ATOM 769 N N . PRO A 1 97 ? 7.102 -0.996 -10.211 1 98.5 97 PRO A N 1
ATOM 770 C CA . PRO A 1 97 ? 7.816 0.047 -9.469 1 98.5 97 PRO A CA 1
ATOM 771 C C . PRO A 1 97 ? 7.309 0.205 -8.031 1 98.5 97 PRO A C 1
ATOM 773 O O . PRO A 1 97 ? 8.094 0.453 -7.121 1 98.5 97 PRO A O 1
ATOM 776 N N . VAL A 1 98 ? 6.062 0.053 -7.871 1 98.56 98 VAL A N 1
ATOM 777 C CA . VAL A 1 98 ? 5.469 0.178 -6.547 1 98.56 98 VAL A CA 1
ATOM 778 C C . VAL A 1 98 ? 5.938 -0.974 -5.656 1 98.56 98 VAL A C 1
ATOM 780 O O . VAL A 1 98 ? 6.438 -0.75 -4.555 1 98.56 98 VAL A O 1
ATOM 783 N N . ILE A 1 99 ? 5.82 -2.148 -6.145 1 98.44 99 ILE A N 1
ATOM 784 C CA . ILE A 1 99 ? 6.137 -3.344 -5.371 1 98.44 99 ILE A CA 1
ATOM 785 C C . ILE A 1 99 ? 7.629 -3.367 -5.039 1 98.44 99 ILE A C 1
ATOM 787 O O . ILE A 1 99 ? 8.016 -3.709 -3.92 1 98.44 99 ILE A O 1
ATOM 791 N N . MET A 1 100 ? 8.414 -2.986 -5.969 1 98 100 MET A N 1
ATOM 792 C CA . MET A 1 100 ? 9.852 -2.998 -5.734 1 98 100 MET A CA 1
ATOM 793 C C . MET A 1 100 ? 10.25 -1.902 -4.75 1 98 100 MET A C 1
ATOM 795 O O . MET A 1 100 ? 11.18 -2.08 -3.961 1 98 100 MET A O 1
ATOM 799 N N . ALA A 1 101 ? 9.594 -0.765 -4.809 1 98.44 101 ALA A N 1
ATOM 800 C CA . ALA A 1 101 ? 9.844 0.288 -3.83 1 98.44 101 ALA A CA 1
ATOM 801 C C . ALA A 1 101 ? 9.461 -0.164 -2.426 1 98.44 101 ALA A C 1
ATOM 803 O O . ALA A 1 101 ? 10.172 0.112 -1.459 1 98.44 101 ALA A O 1
ATOM 804 N N . LEU A 1 102 ? 8.344 -0.833 -2.344 1 97.88 102 LEU A N 1
ATOM 805 C CA . LEU A 1 102 ? 7.922 -1.389 -1.064 1 97.88 102 LEU A CA 1
ATOM 806 C C . LEU A 1 102 ? 8.953 -2.383 -0.536 1 97.88 102 LEU A C 1
ATOM 808 O O . LEU A 1 102 ? 9.32 -2.336 0.64 1 97.88 102 LEU A O 1
ATOM 812 N N . LYS A 1 103 ? 9.375 -3.221 -1.401 1 96.94 103 LYS A N 1
ATOM 813 C CA . LYS A 1 103 ? 10.375 -4.211 -1.021 1 96.94 103 LYS A CA 1
ATOM 814 C C . LYS A 1 103 ? 11.656 -3.543 -0.527 1 96.94 103 LYS A C 1
ATOM 816 O O . LYS A 1 103 ? 12.211 -3.932 0.503 1 96.94 103 LYS A O 1
ATOM 821 N N . ALA A 1 104 ? 12.086 -2.621 -1.24 1 97.31 104 ALA A N 1
ATOM 822 C CA . ALA A 1 104 ? 13.32 -1.926 -0.893 1 97.31 104 ALA A CA 1
ATOM 823 C C . ALA A 1 104 ? 13.203 -1.242 0.466 1 97.31 104 ALA A C 1
ATOM 825 O O . ALA A 1 104 ? 14.109 -1.339 1.298 1 97.31 104 ALA A O 1
ATOM 826 N N . TRP A 1 105 ? 12.164 -0.569 0.671 1 97.25 105 TRP A N 1
ATOM 827 C CA . TRP A 1 105 ? 11.961 0.118 1.943 1 97.25 105 TRP A CA 1
ATOM 828 C C . TRP A 1 105 ? 11.875 -0.881 3.094 1 97.25 105 TRP A C 1
ATOM 830 O O . TRP A 1 105 ? 12.461 -0.659 4.16 1 97.25 105 TRP A O 1
ATOM 840 N N . GLY A 1 106 ? 11.102 -1.911 2.865 1 95.25 106 GLY A N 1
ATOM 841 C CA . GLY A 1 106 ? 11.016 -2.951 3.879 1 95.25 106 GLY A CA 1
ATOM 842 C C . GLY A 1 106 ? 12.367 -3.551 4.23 1 95.25 106 GLY A C 1
ATOM 843 O O . GLY A 1 106 ? 12.672 -3.762 5.406 1 95.25 106 GLY A O 1
ATOM 844 N N . ASP A 1 107 ? 13.133 -3.846 3.234 1 93.81 107 ASP A N 1
ATOM 845 C CA . ASP A 1 107 ? 14.469 -4.395 3.443 1 93.81 107 ASP A CA 1
ATOM 846 C C . ASP A 1 107 ? 15.312 -3.473 4.316 1 93.81 107 ASP A C 1
ATOM 848 O O . ASP A 1 107 ? 16.078 -3.939 5.16 1 93.81 107 ASP A O 1
ATOM 852 N N . GLU A 1 108 ? 15.125 -2.203 4.141 1 94 108 GLU A N 1
ATOM 853 C CA . GLU A 1 108 ? 15.977 -1.213 4.801 1 94 108 GLU A CA 1
ATOM 854 C C . GLU A 1 108 ? 15.477 -0.913 6.211 1 94 108 GLU A C 1
ATOM 856 O O . GLU A 1 108 ? 16.266 -0.611 7.105 1 94 108 GLU A O 1
ATOM 861 N N . ASN A 1 109 ? 14.211 -1.039 6.434 1 94.38 109 ASN A N 1
ATOM 862 C CA . ASN A 1 109 ? 13.672 -0.438 7.648 1 94.38 109 ASN A CA 1
ATOM 863 C C . ASN A 1 109 ? 13.055 -1.489 8.57 1 94.38 109 ASN A C 1
ATOM 865 O O . ASN A 1 109 ? 12.766 -1.209 9.734 1 94.38 109 ASN A O 1
ATOM 869 N N . VAL A 1 110 ? 12.922 -2.705 8.062 1 90.69 110 VAL A N 1
ATOM 870 C CA . VAL A 1 110 ? 12.141 -3.664 8.844 1 90.69 110 VAL A CA 1
ATOM 871 C C . VAL A 1 110 ? 12.945 -4.941 9.047 1 90.69 110 VAL A C 1
ATOM 873 O O . VAL A 1 110 ? 13.656 -5.387 8.141 1 90.69 110 VAL A O 1
ATOM 876 N N . LEU A 1 111 ? 12.867 -5.449 10.219 1 86.06 111 LEU A N 1
ATOM 877 C CA . LEU A 1 111 ? 13.391 -6.777 10.531 1 86.06 111 LEU A CA 1
ATOM 878 C C . LEU A 1 111 ? 12.273 -7.816 10.5 1 86.06 111 LEU A C 1
ATOM 880 O O . LEU A 1 111 ? 11.305 -7.715 11.25 1 86.06 111 LEU A O 1
ATOM 884 N N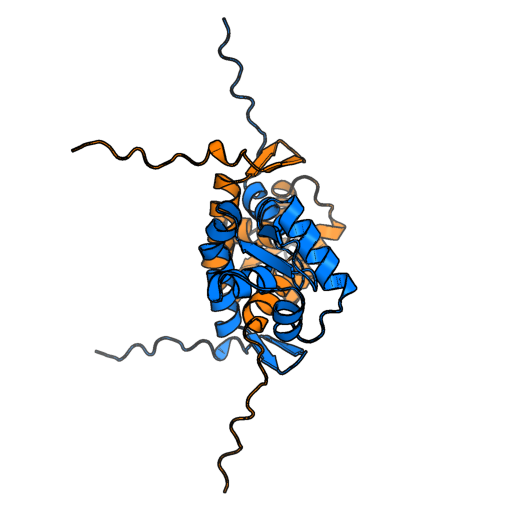 . CYS A 1 112 ? 12.453 -8.602 9.562 1 83 112 CYS A N 1
ATOM 885 C CA . CYS A 1 112 ? 11.469 -9.68 9.453 1 83 112 CYS A CA 1
ATOM 886 C C . CYS A 1 112 ? 11.961 -10.938 10.164 1 83 112 CYS A C 1
ATOM 888 O O . CYS A 1 112 ? 13.031 -11.453 9.852 1 83 112 CYS A O 1
ATOM 890 N N . ASP A 1 113 ? 11.344 -11.25 11.32 1 77.62 113 ASP A N 1
ATOM 891 C CA . ASP A 1 113 ? 11.648 -12.469 12.07 1 77.62 113 ASP A CA 1
ATOM 892 C C . ASP A 1 113 ? 10.414 -13.359 12.195 1 77.62 113 ASP A C 1
ATOM 894 O O . ASP A 1 113 ? 9.641 -13.227 13.148 1 77.62 113 ASP A O 1
ATOM 898 N N . GLY A 1 114 ? 10.359 -14.352 11.258 1 66.06 114 GLY A N 1
ATOM 899 C CA . GLY A 1 114 ? 9.164 -15.18 11.297 1 66.06 114 GLY A CA 1
ATOM 900 C C . GLY A 1 114 ? 7.891 -14.406 11 1 66.06 114 GLY A C 1
ATOM 901 O O . GLY A 1 114 ? 7.758 -13.805 9.938 1 66.06 114 GLY A O 1
ATOM 902 N N . ASP A 1 115 ? 7.047 -14.406 12.078 1 64.56 115 ASP A N 1
ATOM 903 C CA . ASP A 1 115 ? 5.754 -13.75 11.914 1 64.56 115 ASP A CA 1
ATOM 904 C C . ASP A 1 115 ? 5.77 -12.344 12.516 1 64.56 115 ASP A C 1
ATOM 906 O O . ASP A 1 115 ? 4.746 -11.664 12.531 1 64.56 115 ASP A O 1
ATOM 910 N N . SER A 1 116 ? 6.945 -12.008 12.938 1 74.56 116 SER A N 1
ATOM 911 C CA . SER A 1 116 ? 7.02 -10.695 13.562 1 74.56 116 SER A CA 1
ATOM 912 C C . SER A 1 116 ? 7.766 -9.695 12.68 1 74.56 116 SER A C 1
ATOM 914 O O . SER A 1 116 ? 8.734 -10.062 12.008 1 74.56 116 SER A O 1
ATOM 916 N N . MET A 1 117 ? 7.188 -8.508 12.633 1 82.5 117 MET A N 1
ATOM 917 C CA . MET A 1 117 ? 7.789 -7.41 11.883 1 82.5 117 MET A CA 1
ATOM 918 C C . MET A 1 117 ? 8.109 -6.234 12.797 1 82.5 117 MET A C 1
ATOM 920 O O . MET A 1 117 ? 7.23 -5.723 13.492 1 82.5 117 MET A O 1
ATOM 924 N N . THR A 1 118 ? 9.453 -5.965 12.906 1 84.12 118 THR A N 1
ATOM 925 C CA . THR A 1 118 ? 9.844 -4.848 13.75 1 84.12 118 THR A CA 1
ATOM 926 C C . THR A 1 118 ? 10.648 -3.82 12.961 1 84.12 118 THR A C 1
ATOM 928 O O . THR A 1 118 ? 11.375 -4.18 12.031 1 84.12 118 THR A O 1
ATOM 931 N N . LEU A 1 119 ? 10.477 -2.578 13.344 1 88.88 119 LEU A N 1
ATOM 932 C CA . LEU A 1 119 ? 11.25 -1.524 12.695 1 88.88 119 LEU A CA 1
ATOM 933 C C . LEU A 1 119 ? 12.688 -1.52 13.195 1 88.88 119 LEU A C 1
ATOM 935 O O . LEU A 1 119 ? 12.93 -1.68 14.398 1 88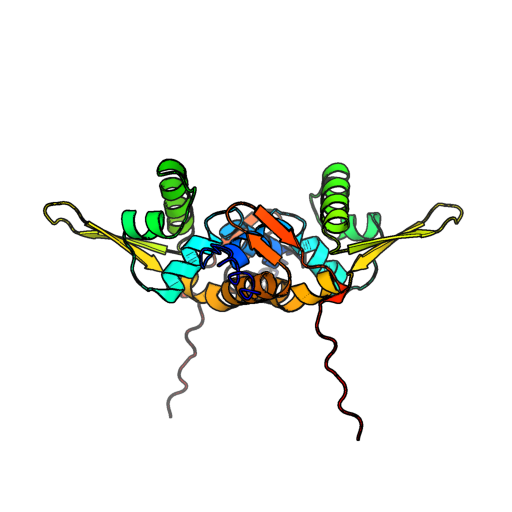.88 119 LEU A O 1
ATOM 939 N N . LYS A 1 120 ? 13.547 -1.413 12.242 1 87.75 120 LYS A N 1
ATOM 940 C CA . LYS A 1 120 ? 14.945 -1.246 12.625 1 87.75 120 LYS A CA 1
ATOM 941 C C . LYS A 1 120 ? 15.164 0.081 13.344 1 87.75 120 LYS A C 1
ATOM 943 O O . LYS A 1 120 ? 14.477 1.064 13.07 1 87.75 120 LYS A O 1
ATOM 948 N N . PRO A 1 121 ? 16.031 0.06 14.391 1 82.12 121 PRO A N 1
ATOM 949 C CA . PRO A 1 121 ? 16.297 1.331 15.062 1 82.12 121 PRO A CA 1
ATOM 950 C C . PRO A 1 121 ? 16.797 2.412 14.109 1 82.12 121 PRO A C 1
ATOM 952 O O . PRO A 1 121 ? 17.469 2.105 13.117 1 82.12 121 PRO A O 1
ATOM 955 N N . LEU A 1 122 ? 16.281 3.596 14.188 1 72.62 122 LEU A N 1
ATOM 956 C CA . LEU A 1 122 ? 16.609 4.715 13.32 1 72.62 122 LEU A CA 1
ATOM 957 C C . LEU A 1 122 ? 18.125 4.887 13.203 1 72.62 122 LEU A C 1
ATOM 959 O O . LEU A 1 122 ? 18.625 5.332 12.172 1 72.62 122 LEU A O 1
ATOM 963 N N . GLU A 1 123 ? 18.938 4.777 14.211 1 59.56 123 GLU A N 1
ATOM 964 C CA . GLU A 1 123 ? 20.375 4.961 14.195 1 59.56 123 GLU A CA 1
ATOM 965 C C . GLU A 1 123 ? 21.047 4.023 13.195 1 59.56 123 GLU A C 1
ATOM 967 O O . GLU A 1 123 ? 22.156 4.289 12.734 1 59.56 123 GLU A O 1
ATOM 972 N N . SER A 1 124 ? 20.547 2.979 13.016 1 50.84 124 SER A N 1
ATOM 973 C CA . SER A 1 124 ? 21.234 2.002 12.172 1 50.84 124 SER A CA 1
ATOM 974 C C . SER A 1 124 ? 21.203 2.426 10.703 1 50.84 124 SER A C 1
ATOM 976 O O . SER A 1 124 ? 21.594 1.662 9.82 1 50.84 124 SER A O 1
ATOM 978 N N . ARG A 1 125 ? 20.547 3.434 10.367 1 51.5 125 ARG A N 1
ATOM 979 C CA . ARG A 1 125 ? 20.609 3.871 8.977 1 51.5 125 ARG A CA 1
ATOM 980 C C . ARG A 1 125 ? 22.016 4.363 8.617 1 51.5 125 ARG A C 1
ATOM 982 O O . ARG A 1 125 ? 22.609 5.156 9.359 1 51.5 125 ARG A O 1
ATOM 989 N N . SER A 1 126 ? 22.875 3.49 8.086 1 43.75 126 SER A N 1
ATOM 990 C CA . SER A 1 126 ? 24.25 3.732 7.688 1 43.75 126 SER A CA 1
ATOM 991 C C . SER A 1 126 ? 24.422 5.141 7.129 1 43.75 126 SER A C 1
ATOM 993 O O . SER A 1 126 ? 23.828 5.496 6.117 1 43.75 126 SER A O 1
ATOM 995 N N . ARG A 1 127 ? 24.641 6.137 7.984 1 40.16 127 ARG A N 1
ATOM 996 C CA . ARG A 1 127 ? 25.188 7.383 7.461 1 40.16 127 ARG A CA 1
ATOM 997 C C . ARG A 1 127 ? 26.266 7.109 6.41 1 40.16 127 ARG A C 1
ATOM 999 O O . ARG A 1 127 ? 27.156 6.277 6.621 1 40.16 127 ARG A O 1
ATOM 1006 N N . PRO A 1 128 ? 26.047 7.457 5.188 1 40.75 128 PRO A N 1
ATOM 1007 C CA . PRO A 1 128 ? 27.234 7.344 4.348 1 40.75 128 PRO A CA 1
ATOM 1008 C C . PRO A 1 128 ? 28.484 7.902 5.023 1 40.75 128 PRO A C 1
ATOM 1010 O O . PRO A 1 128 ? 28.438 8.969 5.641 1 40.75 128 PRO A O 1
ATOM 1013 N N . GLU A 1 129 ? 29.312 7.059 5.516 1 36.78 129 GLU A N 1
ATOM 1014 C CA . GLU A 1 129 ? 30.641 7.527 5.902 1 36.78 129 GLU A CA 1
ATOM 1015 C C . GLU A 1 129 ? 31.188 8.523 4.887 1 36.78 129 GLU A C 1
ATOM 1017 O O . GLU A 1 129 ? 31.266 8.227 3.691 1 36.78 129 GLU A O 1
ATOM 1022 N N . LEU A 1 130 ? 30.969 9.727 5.039 1 30.12 130 LEU A N 1
ATOM 1023 C CA . LEU A 1 130 ? 31.828 10.664 4.32 1 30.12 130 LEU A CA 1
ATOM 1024 C C . LEU A 1 130 ? 33.281 10.273 4.457 1 30.12 130 LEU A C 1
ATOM 1026 O O . LEU A 1 130 ? 33.875 10.352 5.547 1 30.12 130 LEU A O 1
ATOM 1030 N N . LYS A 1 131 ? 33.875 9.344 3.727 1 33.22 131 LYS A N 1
ATOM 1031 C CA . LYS A 1 131 ? 35.312 9.266 3.514 1 33.22 131 LYS A CA 1
ATOM 1032 C C . LYS A 1 131 ? 35.906 10.656 3.299 1 33.22 131 LYS A C 1
ATOM 1034 O O . LYS A 1 131 ? 35.438 11.414 2.457 1 33.22 131 LYS A O 1
ATOM 1039 N N . GLY A 1 132 ? 36.406 11.289 4.32 1 24.42 132 GLY A N 1
ATOM 1040 C CA . GLY A 1 132 ? 37.281 12.461 4.324 1 24.42 132 GLY A CA 1
ATOM 1041 C C . GLY A 1 132 ? 38.188 12.547 3.107 1 24.42 132 GLY A C 1
ATOM 1042 O O . GLY A 1 132 ? 38.875 11.586 2.791 1 24.42 132 GLY A O 1
ATOM 1043 N N . ALA A 1 133 ? 38.031 13.586 2.219 1 23.92 133 ALA A N 1
ATOM 1044 C CA . ALA A 1 133 ? 39.219 13.977 1.446 1 23.92 133 ALA A CA 1
ATOM 1045 C C . ALA A 1 133 ? 40.344 14.414 2.363 1 23.92 133 ALA A C 1
ATOM 1047 O O . ALA A 1 133 ? 40.125 15.039 3.4 1 23.92 133 ALA A O 1
ATOM 1048 N N . MET B 1 1 ? 34.719 -19.859 20.328 1 30.92 1 MET B N 1
ATOM 1049 C CA . MET B 1 1 ? 33.375 -19.312 20.578 1 30.92 1 MET B CA 1
ATOM 1050 C C . MET B 1 1 ? 32.562 -19.25 19.281 1 30.92 1 MET B C 1
ATOM 1052 O O . MET B 1 1 ? 33.031 -18.688 18.281 1 30.92 1 MET B O 1
ATOM 1056 N N . SER B 1 2 ? 31.703 -20.25 18.953 1 30.27 2 SER B N 1
ATOM 1057 C CA . SER B 1 2 ? 31 -20.453 17.688 1 30.27 2 SER B CA 1
ATOM 1058 C C . SER B 1 2 ? 30.266 -19.188 17.266 1 30.27 2 SER B C 1
ATOM 1060 O O . SER B 1 2 ? 29.844 -18.391 18.094 1 30.27 2 SER B O 1
ATOM 1062 N N . ARG B 1 3 ? 30.734 -18.516 16.281 1 36.47 3 ARG B N 1
ATOM 1063 C CA . ARG B 1 3 ? 30.062 -17.344 15.734 1 36.47 3 ARG B CA 1
ATOM 1064 C C . ARG B 1 3 ? 28.547 -17.547 15.711 1 36.47 3 ARG B C 1
ATOM 1066 O O . ARG B 1 3 ? 28.078 -18.625 15.344 1 36.47 3 ARG B O 1
ATOM 1073 N N . PRO B 1 4 ? 27.875 -16.969 16.797 1 40 4 PRO B N 1
ATOM 1074 C CA . PRO B 1 4 ? 26.438 -17.203 16.828 1 40 4 PRO B CA 1
ATOM 1075 C C . PRO B 1 4 ? 25.828 -17.391 15.445 1 40 4 PRO B C 1
ATOM 1077 O O . PRO B 1 4 ? 26.281 -16.766 14.477 1 40 4 PRO B O 1
ATOM 1080 N N . ARG B 1 5 ? 25.438 -18.609 15.023 1 37.38 5 ARG B N 1
ATOM 1081 C CA . ARG B 1 5 ? 24.703 -18.906 13.805 1 37.38 5 ARG B CA 1
ATOM 1082 C C . ARG B 1 5 ? 23.906 -17.688 13.336 1 37.38 5 ARG B C 1
ATOM 1084 O O . ARG B 1 5 ? 23.234 -17.031 14.133 1 37.38 5 ARG B O 1
ATOM 1091 N N . ALA B 1 6 ? 24.5 -17.016 12.555 1 37.97 6 ALA B N 1
ATOM 1092 C CA . ALA B 1 6 ? 23.703 -16.016 11.852 1 37.97 6 ALA B CA 1
ATOM 1093 C C . ALA B 1 6 ? 22.234 -16.406 11.797 1 37.97 6 ALA B C 1
ATOM 1095 O O . ALA B 1 6 ? 21.891 -17.422 11.195 1 37.97 6 ALA B O 1
ATOM 1096 N N . LYS B 1 7 ? 21.469 -16.453 12.914 1 41.16 7 LYS B N 1
ATOM 1097 C CA . LYS B 1 7 ? 20.047 -16.797 12.953 1 41.16 7 LYS B CA 1
ATOM 1098 C C . LYS B 1 7 ? 19.375 -16.5 11.609 1 41.16 7 LYS B C 1
ATOM 1100 O O . LYS B 1 7 ? 19.469 -15.383 11.102 1 41.16 7 LYS B O 1
ATOM 1105 N N . LEU B 1 8 ? 19.391 -17.312 10.688 1 40.59 8 LEU B N 1
ATOM 1106 C CA . LEU B 1 8 ? 18.641 -17.281 9.438 1 40.59 8 LEU B CA 1
ATOM 1107 C C . LEU B 1 8 ? 17.266 -16.672 9.648 1 40.59 8 LEU B C 1
ATOM 1109 O O . LEU B 1 8 ? 16.391 -17.281 10.25 1 40.59 8 LEU B O 1
ATOM 1113 N N . THR B 1 9 ? 17.188 -15.492 10.242 1 48.31 9 THR B N 1
ATOM 1114 C CA . THR B 1 9 ? 15.875 -14.859 10.32 1 48.31 9 THR B CA 1
ATOM 1115 C C . THR B 1 9 ? 14.992 -15.305 9.156 1 48.31 9 THR B C 1
ATOM 1117 O O . THR B 1 9 ? 15.43 -15.297 8 1 48.31 9 THR B O 1
ATOM 1120 N N . ASN B 1 10 ? 14.336 -16.453 9.273 1 51.66 10 ASN B N 1
ATOM 1121 C CA . ASN B 1 10 ? 13.398 -17.094 8.359 1 51.66 10 ASN B CA 1
ATOM 1122 C C . ASN B 1 10 ? 12.516 -16.062 7.652 1 51.66 10 ASN B C 1
ATOM 1124 O O . ASN B 1 10 ? 11.398 -15.797 8.094 1 51.66 10 ASN B O 1
ATOM 1128 N N . THR B 1 11 ? 13.023 -14.961 7.016 1 63.97 11 THR B N 1
ATOM 1129 C CA . THR B 1 11 ? 12.344 -13.93 6.23 1 63.97 11 THR B CA 1
ATOM 1130 C C . THR B 1 11 ? 11.836 -14.5 4.91 1 63.97 11 THR B C 1
ATOM 1132 O O . THR B 1 11 ? 12.625 -15.016 4.109 1 63.97 11 THR B O 1
ATOM 1135 N N . PHE B 1 12 ? 10.5 -14.906 4.926 1 76.94 12 PHE B N 1
ATOM 1136 C CA . PHE B 1 12 ? 10.062 -15.266 3.582 1 76.94 12 PHE B CA 1
ATOM 1137 C C . PHE B 1 12 ? 10.195 -14.078 2.637 1 76.94 12 PHE B C 1
ATOM 1139 O O . PHE B 1 12 ? 10.133 -12.922 3.07 1 76.94 12 PHE B O 1
ATOM 1146 N N . PRO B 1 13 ? 10.523 -14.266 1.426 1 81 13 PRO B N 1
ATOM 1147 C CA . PRO B 1 13 ? 10.891 -13.234 0.452 1 81 13 PRO B CA 1
ATOM 1148 C C . PRO B 1 13 ? 9.852 -12.117 0.355 1 81 13 PRO B C 1
ATOM 1150 O O . PRO B 1 13 ? 10.188 -10.984 0.003 1 81 13 PRO B O 1
ATOM 1153 N N . GLY B 1 14 ? 8.695 -12.359 0.697 1 87.88 14 GLY B N 1
ATOM 1154 C CA . GLY B 1 14 ? 7.633 -11.375 0.611 1 87.88 14 GLY B CA 1
ATOM 1155 C C . GLY B 1 14 ? 7.453 -10.578 1.89 1 87.88 14 GLY B C 1
ATOM 1156 O O . GLY B 1 14 ? 6.664 -9.633 1.935 1 87.88 14 GLY B O 1
ATOM 1157 N N . CYS B 1 15 ? 8.289 -10.805 2.826 1 89.06 15 CYS B N 1
ATOM 1158 C CA . CYS B 1 15 ? 8.133 -10.18 4.137 1 89.06 15 CYS B CA 1
ATOM 1159 C C . CYS B 1 15 ? 8.367 -8.68 4.051 1 89.06 15 CYS B C 1
ATOM 1161 O O . CYS B 1 15 ? 7.598 -7.895 4.617 1 89.06 15 CYS B O 1
ATOM 1163 N N . PRO B 1 16 ? 9.398 -8.203 3.322 1 93.06 16 PRO B N 1
ATOM 1164 C CA . PRO B 1 16 ? 9.602 -6.758 3.26 1 93.06 16 PRO B CA 1
ATOM 1165 C C . PRO B 1 16 ? 8.422 -6.02 2.633 1 93.06 16 PRO B C 1
ATOM 1167 O O . PRO B 1 16 ? 8.047 -4.941 3.098 1 93.06 16 PRO B O 1
ATOM 1170 N N . VAL B 1 17 ? 7.836 -6.598 1.623 1 95.19 17 VAL B N 1
ATOM 1171 C CA . VAL B 1 17 ? 6.676 -5.992 0.974 1 95.19 17 VAL B CA 1
ATOM 1172 C C . VAL B 1 17 ? 5.5 -5.961 1.943 1 95.19 17 VAL B C 1
ATOM 1174 O O . VAL B 1 17 ? 4.867 -4.918 2.127 1 95.19 17 VAL B O 1
ATOM 1177 N N . GLU B 1 18 ? 5.289 -7.062 2.562 1 94 18 GLU B N 1
ATOM 1178 C CA . GLU B 1 18 ? 4.223 -7.156 3.557 1 94 18 GLU B CA 1
ATOM 1179 C C . GLU B 1 18 ? 4.41 -6.121 4.664 1 94 18 GLU B C 1
ATOM 1181 O O . GLU B 1 18 ? 3.465 -5.422 5.031 1 94 18 GLU B O 1
ATOM 1186 N N . SER B 1 19 ? 5.574 -6.09 5.152 1 92.81 19 SER B N 1
ATOM 1187 C CA . SER B 1 19 ? 5.871 -5.203 6.273 1 92.81 19 SER B CA 1
ATOM 1188 C C . SER B 1 19 ? 5.699 -3.74 5.879 1 92.81 19 SER B C 1
ATOM 1190 O O . SER B 1 19 ? 5.066 -2.969 6.602 1 92.81 19 SER B O 1
ATOM 1192 N N . ALA B 1 20 ? 6.262 -3.377 4.793 1 95.19 20 ALA B N 1
ATOM 1193 C CA . ALA B 1 20 ? 6.141 -1.996 4.332 1 95.19 20 ALA B CA 1
ATOM 1194 C C . ALA B 1 20 ? 4.676 -1.595 4.18 1 95.19 20 ALA B C 1
ATOM 1196 O O . ALA B 1 20 ? 4.27 -0.523 4.633 1 95.19 20 ALA B O 1
ATOM 1197 N N . LEU B 1 21 ? 3.896 -2.455 3.592 1 96.25 21 LEU B N 1
ATOM 1198 C CA . LEU B 1 21 ? 2.48 -2.17 3.387 1 96.25 21 LEU B CA 1
ATOM 1199 C C . LEU B 1 21 ? 1.754 -2.043 4.723 1 96.25 21 LEU B C 1
ATOM 1201 O O . LEU B 1 21 ? 0.828 -1.239 4.855 1 96.25 21 LEU B O 1
ATOM 1205 N N . SER B 1 22 ? 2.207 -2.754 5.668 1 94.31 22 SER B N 1
ATOM 1206 C CA . SER B 1 22 ? 1.53 -2.734 6.961 1 94.31 22 SER B CA 1
ATOM 1207 C C . SER B 1 22 ? 1.646 -1.366 7.625 1 94.31 22 SER B C 1
ATOM 1209 O O . SER B 1 22 ? 0.806 -0.996 8.445 1 94.31 22 SER B O 1
ATOM 1211 N N . PHE B 1 23 ? 2.611 -0.612 7.23 1 95.12 23 PHE B N 1
ATOM 1212 C CA . PHE B 1 23 ? 2.836 0.689 7.852 1 95.12 23 PHE B CA 1
ATOM 1213 C C . PHE B 1 23 ? 2.068 1.779 7.113 1 95.12 23 PHE B C 1
ATOM 1215 O O . PHE B 1 23 ? 1.843 2.863 7.652 1 95.12 23 PHE B O 1
ATOM 1222 N N . ILE B 1 24 ? 1.645 1.479 5.852 1 95.88 24 ILE B N 1
ATOM 1223 C CA . ILE B 1 24 ? 1.062 2.588 5.105 1 95.88 24 ILE B CA 1
ATOM 1224 C C . ILE B 1 24 ? -0.283 2.168 4.52 1 95.88 24 ILE B C 1
ATOM 1226 O O . ILE B 1 24 ? -0.926 2.939 3.803 1 95.88 24 ILE B O 1
ATOM 1230 N N . ASP B 1 25 ? -0.696 0.985 4.797 1 93.81 25 ASP B N 1
ATOM 1231 C CA . ASP B 1 25 ? -1.954 0.508 4.234 1 93.81 25 ASP B CA 1
ATOM 1232 C C . ASP B 1 25 ? -3.135 1.32 4.758 1 93.81 25 ASP B C 1
ATOM 1234 O O . ASP B 1 25 ? -2.988 2.1 5.703 1 93.81 25 ASP B O 1
ATOM 1238 N N . GLY B 1 26 ? -4.254 1.13 4.098 1 92.38 26 GLY B N 1
ATOM 1239 C CA . GLY B 1 26 ? -5.441 1.901 4.43 1 92.38 26 GLY B CA 1
ATOM 1240 C C . GLY B 1 26 ? -5.672 3.074 3.496 1 92.38 26 GLY B C 1
ATOM 1241 O O . GLY B 1 26 ? -4.867 3.328 2.598 1 92.38 26 GLY B O 1
ATOM 1242 N N . LYS B 1 27 ? -6.68 3.797 3.859 1 92.44 27 LYS B N 1
ATOM 1243 C CA . LYS B 1 27 ? -7.148 4.836 2.947 1 92.44 27 LYS B CA 1
ATOM 1244 C C . LYS B 1 27 ? -6.34 6.121 3.115 1 92.44 27 LYS B C 1
ATOM 1246 O O . LYS B 1 27 ? -6.113 6.852 2.148 1 92.44 27 LYS B O 1
ATOM 1251 N N . TRP B 1 28 ? -5.82 6.273 4.34 1 95.88 28 TRP B N 1
ATOM 1252 C CA . TRP B 1 28 ? -5.477 7.656 4.664 1 95.88 28 TRP B CA 1
ATOM 1253 C C . TRP B 1 28 ? -3.973 7.812 4.855 1 95.88 28 TRP B C 1
ATOM 1255 O O . TRP B 1 28 ? -3.41 8.867 4.562 1 95.88 28 TRP B O 1
ATOM 1265 N N . LYS B 1 29 ? -3.242 6.801 5.277 1 97.38 29 LYS B N 1
ATOM 1266 C CA . LYS B 1 29 ? -1.84 6.945 5.66 1 97.38 29 LYS B CA 1
ATOM 1267 C C . LYS B 1 29 ? -0.99 7.391 4.473 1 97.38 29 LYS B C 1
ATOM 1269 O O . LYS B 1 29 ? -0.187 8.32 4.59 1 97.38 29 LYS B O 1
ATOM 1274 N N . GLY B 1 30 ? -1.197 6.715 3.357 1 97.31 30 GLY B N 1
ATOM 1275 C CA . GLY B 1 30 ? -0.447 7.098 2.172 1 97.31 30 GLY B CA 1
ATOM 1276 C C . GLY B 1 30 ? -0.717 8.523 1.731 1 97.31 30 GLY B C 1
ATOM 1277 O O . GLY B 1 30 ? 0.2 9.234 1.312 1 97.31 30 GLY B O 1
ATOM 1278 N N . VAL B 1 31 ? -1.902 8.961 1.882 1 96.75 31 VAL B N 1
ATOM 1279 C CA . VAL B 1 31 ? -2.293 10.305 1.447 1 96.75 31 VAL B CA 1
ATOM 1280 C C . VAL B 1 31 ? -1.725 11.344 2.406 1 96.75 31 VAL B C 1
ATOM 1282 O O . VAL B 1 31 ? -1.24 12.391 1.978 1 96.75 31 VAL B O 1
ATOM 1285 N N . ILE B 1 32 ? -1.795 11.023 3.652 1 98.06 32 ILE B N 1
ATOM 1286 C CA . ILE B 1 32 ? -1.214 11.906 4.656 1 98.06 32 ILE B CA 1
ATOM 1287 C C . ILE B 1 32 ? 0.276 12.094 4.379 1 98.06 32 ILE B C 1
ATOM 1289 O O . ILE B 1 32 ? 0.769 13.227 4.344 1 98.06 32 ILE B O 1
ATOM 1293 N N . LEU B 1 33 ? 0.947 10.984 4.152 1 98.31 33 LEU B N 1
ATOM 1294 C CA . LEU B 1 33 ? 2.379 11.031 3.877 1 98.31 33 LEU B CA 1
ATOM 1295 C C . LEU B 1 33 ? 2.666 11.844 2.623 1 98.31 33 LEU B C 1
ATOM 1297 O O . LEU B 1 33 ? 3.613 12.633 2.594 1 98.31 33 LEU B O 1
ATOM 1301 N N . TYR B 1 34 ? 1.855 11.664 1.665 1 97.88 34 TYR B N 1
ATOM 1302 C CA . TYR B 1 34 ? 2.006 12.398 0.415 1 97.88 34 TYR B CA 1
ATOM 1303 C C . TYR B 1 34 ? 1.95 13.906 0.658 1 97.88 34 TYR B C 1
ATOM 1305 O O . TYR B 1 34 ? 2.814 14.648 0.188 1 97.88 34 TYR B O 1
ATOM 1313 N N . HIS B 1 35 ? 1.003 14.336 1.376 1 97.75 35 HIS B N 1
ATOM 1314 C CA . HIS B 1 35 ? 0.835 15.766 1.612 1 97.75 35 HIS B CA 1
ATOM 1315 C C . HIS B 1 35 ? 1.961 16.312 2.48 1 97.75 35 HIS B C 1
ATOM 1317 O O . HIS B 1 35 ? 2.447 17.422 2.244 1 97.75 35 HIS B O 1
ATOM 1323 N N . LEU B 1 36 ? 2.344 15.547 3.445 1 98.12 36 LEU B N 1
ATOM 1324 C CA . LEU B 1 36 ? 3.443 16 4.289 1 98.12 36 LEU B CA 1
ATOM 1325 C C . LEU B 1 36 ? 4.746 16.062 3.498 1 98.12 36 LEU B C 1
ATOM 1327 O O . LEU B 1 36 ? 5.582 16.938 3.74 1 98.12 36 LEU B O 1
ATOM 1331 N N . MET B 1 37 ? 4.895 15.148 2.604 1 97.19 37 MET B N 1
ATOM 1332 C CA . MET B 1 37 ? 6.082 15.156 1.754 1 97.19 37 MET B CA 1
ATOM 1333 C C . MET B 1 37 ? 6.094 16.375 0.848 1 97.19 37 MET B C 1
ATOM 1335 O O . MET B 1 37 ? 7.156 16.938 0.566 1 97.19 37 MET B O 1
ATOM 1339 N N . SER B 1 38 ? 4.992 16.75 0.421 1 95.56 38 SER B N 1
ATOM 1340 C 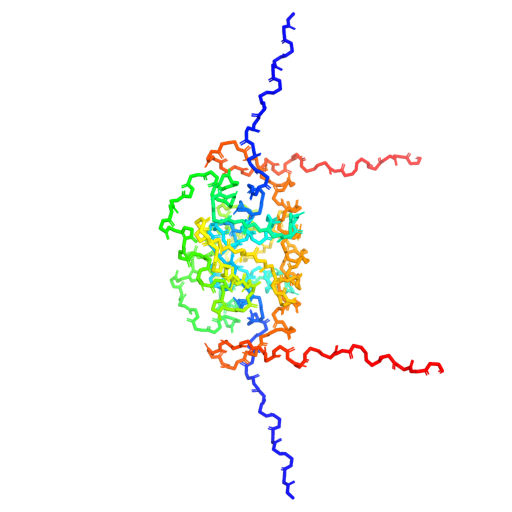CA . SER B 1 38 ? 4.855 17.844 -0.539 1 95.56 38 SER B CA 1
ATOM 1341 C C . SER B 1 38 ? 4.898 19.203 0.157 1 95.56 38 SER B C 1
ATOM 1343 O O . SER B 1 38 ? 5.445 20.172 -0.382 1 95.56 38 SER B O 1
ATOM 1345 N N . GLU B 1 39 ? 4.391 19.25 1.384 1 96.06 39 GLU B N 1
ATOM 1346 C CA . GLU B 1 39 ? 4.172 20.547 2.01 1 96.06 39 GLU B CA 1
ATOM 1347 C C . GLU B 1 39 ? 5.059 20.719 3.242 1 96.06 39 GLU B C 1
ATOM 1349 O O . GLU B 1 39 ? 5.227 21.844 3.738 1 96.06 39 GLU B O 1
ATOM 1354 N N . GLY B 1 40 ? 5.652 19.641 3.656 1 96.62 40 GLY B N 1
ATOM 1355 C CA . GLY B 1 40 ? 6.559 19.719 4.789 1 96.62 40 GLY B CA 1
ATOM 1356 C C . GLY B 1 40 ? 5.859 19.562 6.125 1 96.62 40 GLY B C 1
ATOM 1357 O O . GLY B 1 40 ? 5.613 18.453 6.578 1 96.62 40 GLY B O 1
ATOM 1358 N N . VAL B 1 41 ? 5.48 20.703 6.734 1 98.06 41 VAL B N 1
ATOM 1359 C CA . VAL B 1 41 ? 4.828 20.703 8.039 1 98.06 41 VAL B CA 1
ATOM 1360 C C . VAL B 1 41 ? 3.363 21.094 7.887 1 98.06 41 VAL B C 1
ATOM 1362 O O . VAL B 1 41 ? 3.047 22.062 7.188 1 98.06 41 VAL B O 1
ATOM 1365 N N . LEU B 1 42 ? 2.469 20.297 8.547 1 98.44 42 LEU B N 1
ATOM 1366 C CA . LEU B 1 42 ? 1.046 20.609 8.484 1 98.44 42 LEU B CA 1
ATOM 1367 C C . LEU B 1 42 ? 0.394 20.453 9.852 1 98.44 42 LEU B C 1
ATOM 1369 O O . LEU B 1 42 ? 0.8 19.594 10.641 1 98.44 42 LEU B O 1
ATOM 1373 N N . ARG B 1 43 ? -0.617 21.297 10.039 1 98.19 43 ARG B N 1
ATOM 1374 C CA . ARG B 1 43 ? -1.44 21.156 11.242 1 98.19 43 ARG B CA 1
ATOM 1375 C C . ARG B 1 43 ? -2.643 20.266 10.977 1 98.19 43 ARG B C 1
ATOM 1377 O O . ARG B 1 43 ? -2.914 19.891 9.828 1 98.19 43 ARG B O 1
ATOM 1384 N N . PHE B 1 44 ? -3.33 19.906 12.109 1 98.06 44 PHE B N 1
ATOM 1385 C CA . PHE B 1 44 ? -4.441 18.969 12.039 1 98.06 44 PHE B CA 1
ATOM 1386 C C . PHE B 1 44 ? -5.488 19.453 11.031 1 98.06 44 PHE B C 1
ATOM 1388 O O . PHE B 1 44 ? -5.871 18.703 10.133 1 98.06 44 PHE B O 1
ATOM 1395 N N . ASN B 1 45 ? -5.852 20.688 11.141 1 97.38 45 ASN B N 1
ATOM 1396 C CA . ASN B 1 45 ? -6.918 21.203 10.289 1 97.38 45 ASN B CA 1
ATOM 1397 C C . ASN B 1 45 ? -6.461 21.359 8.844 1 97.38 45 ASN B C 1
ATOM 1399 O O . ASN B 1 45 ? -7.262 21.219 7.918 1 97.38 45 ASN B O 1
ATOM 1403 N N . GLU B 1 46 ? -5.246 21.625 8.633 1 97.5 46 GLU B N 1
ATOM 1404 C CA . GLU B 1 46 ? -4.691 21.703 7.281 1 97.5 46 GLU B CA 1
ATOM 1405 C C . GLU B 1 46 ? -4.715 20.328 6.605 1 97.5 46 GLU B C 1
ATOM 1407 O O . GLU B 1 46 ? -5.027 20.219 5.418 1 97.5 46 GLU B O 1
ATOM 1412 N N . LEU B 1 47 ? -4.375 19.312 7.355 1 97.5 47 LEU B N 1
ATOM 1413 C CA . LEU B 1 47 ? -4.465 17.938 6.852 1 97.5 47 LEU B CA 1
ATOM 1414 C C . LEU B 1 47 ? -5.91 17.578 6.539 1 97.5 47 LEU B C 1
ATOM 1416 O O . LEU B 1 47 ? -6.195 17.016 5.477 1 97.5 47 LEU B O 1
ATOM 1420 N N . ARG B 1 48 ? -6.766 17.906 7.426 1 96.5 48 ARG B N 1
ATOM 1421 C CA . ARG B 1 48 ? -8.18 17.578 7.25 1 96.5 48 ARG B CA 1
ATOM 1422 C C . ARG B 1 48 ? -8.727 18.188 5.965 1 96.5 48 ARG B C 1
ATOM 1424 O O . ARG B 1 48 ? -9.516 17.562 5.262 1 96.5 48 ARG B O 1
ATOM 1431 N N . ARG B 1 49 ? -8.281 19.375 5.605 1 94.69 49 ARG B N 1
ATOM 1432 C CA . ARG B 1 49 ? -8.734 20.062 4.406 1 94.69 49 ARG B CA 1
ATOM 1433 C C . ARG B 1 49 ? -8.266 19.344 3.145 1 94.69 49 ARG B C 1
ATOM 1435 O O . ARG B 1 49 ? -8.922 19.422 2.104 1 94.69 49 ARG B O 1
ATOM 1442 N N . ARG B 1 50 ? -7.215 18.641 3.27 1 93.25 50 ARG B N 1
ATOM 1443 C CA . ARG B 1 50 ? -6.609 18 2.117 1 93.25 50 ARG B CA 1
ATOM 1444 C C . ARG B 1 50 ? -7.113 16.562 1.967 1 93.25 50 ARG B C 1
ATOM 1446 O O . ARG B 1 50 ? -6.809 15.891 0.979 1 93.25 50 ARG B O 1
ATOM 1453 N N . LEU B 1 51 ? -7.758 16.062 2.863 1 92.69 51 LEU B N 1
ATOM 1454 C CA . LEU B 1 51 ? -8.344 14.727 2.867 1 92.69 51 LEU B CA 1
ATOM 1455 C C . LEU B 1 51 ? -9.867 14.797 2.91 1 92.69 51 LEU B C 1
ATOM 1457 O O . LEU B 1 51 ? -10.477 14.508 3.941 1 92.69 51 LEU B O 1
ATOM 1461 N N . PRO B 1 52 ? -10.383 14.938 1.699 1 82.62 52 PRO B N 1
ATOM 1462 C CA . PRO B 1 52 ? -11.844 15.078 1.735 1 82.62 52 PRO B CA 1
ATOM 1463 C C . PRO B 1 52 ? -12.539 13.805 2.199 1 82.62 52 PRO B C 1
ATOM 1465 O O . PRO B 1 52 ? -12.055 12.695 1.94 1 82.62 52 PRO B O 1
ATOM 1468 N N . SER B 1 53 ? -13.367 13.805 3.037 1 87.31 53 SER B N 1
ATOM 1469 C CA . SER B 1 53 ? -14.234 12.719 3.486 1 87.31 53 SER B CA 1
ATOM 1470 C C . SER B 1 53 ? -13.68 12.055 4.738 1 87.31 53 SER B C 1
ATOM 1472 O O . SER B 1 53 ? -14.305 11.148 5.293 1 87.31 53 SER B O 1
ATOM 1474 N N . VAL B 1 54 ? -12.406 12.5 5.137 1 93.75 54 VAL B N 1
ATOM 1475 C CA . VAL B 1 54 ? -11.867 11.914 6.359 1 93.75 54 VAL B CA 1
ATOM 1476 C C . VAL B 1 54 ? -12.602 12.484 7.574 1 93.75 54 VAL B C 1
ATOM 1478 O O . VAL B 1 54 ? -12.914 13.672 7.613 1 93.75 54 VAL B O 1
ATOM 1481 N N . THR B 1 55 ? -12.93 11.695 8.523 1 96.88 55 THR B N 1
ATOM 1482 C CA . THR B 1 55 ? -13.477 12.18 9.789 1 96.88 55 THR B CA 1
ATOM 1483 C C . THR B 1 55 ? -12.352 12.562 10.75 1 96.88 55 THR B C 1
ATOM 1485 O O . THR B 1 55 ? -11.25 12.023 10.664 1 96.88 55 THR B O 1
ATOM 1488 N N . PRO B 1 56 ? -12.633 13.492 11.617 1 97.5 56 PRO B N 1
ATOM 1489 C CA . PRO B 1 56 ? -11.625 13.875 12.602 1 97.5 56 PRO B CA 1
ATOM 1490 C C . PRO B 1 56 ? -11.109 12.688 13.422 1 97.5 56 PRO B C 1
ATOM 1492 O O . PRO B 1 56 ? -9.906 12.594 13.688 1 97.5 56 PRO B O 1
ATOM 1495 N N . ARG B 1 57 ? -11.961 11.836 13.75 1 98.06 57 ARG B N 1
ATOM 1496 C CA . ARG B 1 57 ? -11.578 10.664 14.531 1 98.06 57 ARG B CA 1
ATOM 1497 C C . ARG B 1 57 ? -10.609 9.781 13.75 1 98.06 57 ARG B C 1
ATOM 1499 O O . ARG B 1 57 ? -9.594 9.336 14.297 1 98.06 57 ARG B O 1
ATOM 1506 N N . MET B 1 58 ? -10.922 9.578 12.516 1 97.94 58 MET B N 1
ATOM 1507 C CA . MET B 1 58 ? -10.078 8.734 11.672 1 97.94 58 MET B CA 1
ATOM 1508 C C . MET B 1 58 ? -8.719 9.398 11.438 1 97.94 58 MET B C 1
ATOM 1510 O O . MET B 1 58 ? -7.684 8.734 11.484 1 97.94 58 MET B O 1
ATOM 1514 N N . LEU B 1 59 ? -8.766 10.672 11.188 1 98.19 59 LEU B N 1
ATOM 1515 C CA . LEU B 1 59 ? -7.512 11.375 10.984 1 98.19 59 LEU B CA 1
ATOM 1516 C C . LEU B 1 59 ? -6.625 11.281 12.219 1 98.19 59 LEU B C 1
ATOM 1518 O O . LEU B 1 59 ? -5.43 11.008 12.117 1 98.19 59 LEU B O 1
ATOM 1522 N N . THR B 1 60 ? -7.184 11.492 13.391 1 98.31 60 THR B N 1
ATOM 1523 C CA . THR B 1 60 ? -6.449 11.375 14.648 1 98.31 60 THR B CA 1
ATOM 1524 C C . THR B 1 60 ? -5.832 9.984 14.789 1 98.31 60 THR B C 1
ATOM 1526 O O . THR B 1 60 ? -4.656 9.859 15.133 1 98.31 60 THR B O 1
ATOM 1529 N N . ARG B 1 61 ? -6.602 9.047 14.516 1 98.31 61 ARG B N 1
ATOM 1530 C CA . ARG B 1 61 ? -6.141 7.664 14.602 1 98.31 61 ARG B CA 1
ATOM 1531 C C . ARG B 1 61 ? -4.984 7.406 13.641 1 98.31 61 ARG B C 1
ATOM 1533 O O . ARG B 1 61 ? -3.98 6.797 14.016 1 98.31 61 ARG B O 1
ATOM 1540 N N . GLN B 1 62 ? -5.121 7.828 12.398 1 98.12 62 GLN B N 1
ATOM 1541 C CA . GLN B 1 62 ? -4.09 7.625 11.383 1 98.12 62 GLN B CA 1
ATOM 1542 C C . GLN B 1 62 ? -2.793 8.336 11.766 1 98.12 62 GLN B C 1
ATOM 1544 O O . GLN B 1 62 ? -1.704 7.777 11.617 1 98.12 62 GLN B O 1
ATOM 1549 N N . LEU B 1 63 ? -2.92 9.531 12.25 1 98.56 63 LEU B N 1
ATOM 1550 C CA . LEU B 1 63 ? -1.756 10.305 12.672 1 98.56 63 LEU B CA 1
ATOM 1551 C C . LEU B 1 63 ? -1.055 9.633 13.844 1 98.56 63 LEU B C 1
ATOM 1553 O O . LEU B 1 63 ? 0.176 9.57 13.891 1 98.56 63 LEU B O 1
ATOM 1557 N N . ARG B 1 64 ? -1.814 9.133 14.781 1 98.31 64 ARG B N 1
ATOM 1558 C CA . ARG B 1 64 ? -1.256 8.43 15.93 1 98.31 64 ARG B CA 1
ATOM 1559 C C . ARG B 1 64 ? -0.502 7.176 15.5 1 98.31 64 ARG B C 1
ATOM 1561 O O . ARG B 1 64 ? 0.596 6.902 15.992 1 98.31 64 ARG B O 1
ATOM 1568 N N . GLU B 1 65 ? -1.065 6.418 14.633 1 97.62 65 GLU B N 1
ATOM 1569 C CA . GLU B 1 65 ? -0.422 5.203 14.141 1 97.62 65 GLU B CA 1
ATOM 1570 C C . GLU B 1 65 ? 0.876 5.523 13.406 1 97.62 65 GLU B C 1
ATOM 1572 O O . GLU B 1 65 ? 1.876 4.824 13.562 1 97.62 65 GLU B O 1
ATOM 1577 N N . LEU B 1 66 ? 0.853 6.535 12.609 1 98.06 66 LEU B N 1
ATOM 1578 C CA . LEU B 1 66 ? 2.051 6.945 11.891 1 98.06 66 LEU B CA 1
ATOM 1579 C C . LEU B 1 66 ? 3.123 7.445 12.852 1 98.06 66 LEU B C 1
ATOM 1581 O O . LEU B 1 66 ? 4.312 7.203 12.641 1 98.06 66 LEU B O 1
ATOM 1585 N N . GLU B 1 67 ? 2.693 8.156 13.875 1 98 67 GLU B N 1
ATOM 1586 C CA . GLU B 1 67 ? 3.621 8.617 14.898 1 98 67 GLU B CA 1
ATOM 1587 C C . GLU B 1 67 ? 4.234 7.438 15.656 1 98 67 GLU B C 1
ATOM 1589 O O . GLU B 1 67 ? 5.445 7.395 15.875 1 98 67 GLU B O 1
ATOM 1594 N N . GLU B 1 68 ? 3.408 6.488 16.031 1 95.69 68 GLU B N 1
ATOM 1595 C CA . GLU B 1 68 ? 3.865 5.305 16.766 1 95.69 68 GLU B CA 1
ATOM 1596 C C . GLU B 1 68 ? 4.859 4.5 15.938 1 95.69 68 GLU B C 1
ATOM 1598 O O . GLU B 1 68 ? 5.777 3.885 16.484 1 95.69 68 GLU B O 1
ATOM 1603 N N . ALA B 1 69 ? 4.703 4.547 14.617 1 94.62 69 ALA B N 1
ATOM 1604 C CA . ALA B 1 69 ? 5.609 3.85 13.711 1 94.62 69 ALA B CA 1
ATOM 1605 C C . ALA B 1 69 ? 6.84 4.699 13.398 1 94.62 69 ALA B C 1
ATOM 1607 O O . ALA B 1 69 ? 7.672 4.324 12.57 1 94.62 69 ALA B O 1
ATOM 1608 N N . ALA B 1 70 ? 6.906 5.855 13.984 1 95.88 70 ALA B N 1
ATOM 1609 C CA . ALA B 1 70 ? 8.031 6.777 13.836 1 95.88 70 ALA B CA 1
ATOM 1610 C C . ALA B 1 70 ? 8.148 7.277 12.398 1 95.88 70 ALA B C 1
ATOM 1612 O O . ALA B 1 70 ? 9.258 7.512 11.906 1 95.88 70 ALA B O 1
ATOM 1613 N N . LEU B 1 71 ? 7.039 7.379 11.742 1 97.19 71 LEU B N 1
ATOM 1614 C CA . LEU B 1 71 ? 7.035 7.891 10.383 1 97.19 71 LEU B CA 1
ATOM 1615 C C . LEU B 1 71 ? 6.727 9.383 10.359 1 97.19 71 LEU B C 1
ATOM 1617 O O . LEU B 1 71 ? 7.082 10.086 9.406 1 97.19 71 LEU B O 1
ATOM 1621 N N . LEU B 1 72 ? 6.016 9.875 11.32 1 97.19 72 LEU B N 1
ATOM 1622 C CA . LEU B 1 72 ? 5.816 11.312 11.461 1 97.19 72 LEU B CA 1
ATOM 1623 C C . LEU B 1 72 ? 6.129 11.766 12.883 1 97.19 72 LEU B C 1
ATOM 1625 O O . LEU B 1 72 ? 6.141 10.953 13.812 1 97.19 72 LEU B O 1
ATOM 1629 N N . SER B 1 73 ? 6.473 13 13.031 1 98.06 73 SER B N 1
ATOM 1630 C CA . SER B 1 73 ? 6.68 13.656 14.32 1 98.06 73 SER B CA 1
ATOM 1631 C C . SER B 1 73 ? 5.535 14.609 14.648 1 98.06 73 SER B C 1
ATOM 1633 O O . SER B 1 73 ? 4.977 15.25 13.75 1 98.06 73 SER B O 1
ATOM 1635 N N . ARG B 1 74 ? 5.152 14.57 15.828 1 98 74 ARG B N 1
ATOM 1636 C CA . ARG B 1 74 ? 4.156 15.477 16.391 1 98 74 ARG B CA 1
ATOM 1637 C C . ARG B 1 74 ? 4.797 16.453 17.375 1 98 74 ARG B C 1
ATOM 1639 O O . ARG B 1 74 ? 5.293 16.047 18.422 1 98 74 ARG B O 1
ATOM 1646 N N . THR B 1 75 ? 4.836 17.734 17.031 1 98.06 75 THR B N 1
ATOM 1647 C CA . THR B 1 75 ? 5.434 18.75 17.875 1 98.06 75 THR B CA 1
ATOM 1648 C C . THR B 1 75 ? 4.359 19.656 18.469 1 98.06 75 THR B C 1
ATOM 1650 O O . THR B 1 75 ? 3.582 20.266 17.734 1 98.06 75 THR B O 1
ATOM 1653 N N . VAL B 1 76 ? 4.375 19.781 19.75 1 97 76 VAL B N 1
ATOM 1654 C CA . VAL B 1 76 ? 3.395 20.609 20.453 1 97 76 VAL B CA 1
ATOM 1655 C C . VAL B 1 76 ? 4.031 21.922 20.875 1 97 76 VAL B C 1
ATOM 1657 O O . VAL B 1 76 ? 5.113 21.938 21.469 1 97 76 VAL B O 1
ATOM 1660 N N . PHE B 1 77 ? 3.393 23 20.516 1 96.25 77 PHE B N 1
ATOM 1661 C CA . PHE B 1 77 ? 3.818 24.344 20.906 1 96.25 77 PHE B CA 1
ATOM 1662 C C . PHE B 1 77 ? 2.881 24.906 21.969 1 96.25 77 PHE B C 1
ATOM 1664 O O . PHE B 1 77 ? 1.694 25.125 21.703 1 96.25 77 PHE B O 1
ATOM 1671 N N . PRO B 1 78 ? 3.447 25.094 23.125 1 94.12 78 PRO B N 1
ATOM 1672 C CA . PRO B 1 78 ? 2.629 25.625 24.203 1 94.12 78 PRO B CA 1
ATOM 1673 C C . PRO B 1 78 ? 2.299 27.109 24.031 1 94.12 78 PRO B C 1
ATOM 1675 O O . PRO B 1 78 ? 2.721 27.938 24.844 1 94.12 78 PRO B O 1
ATOM 1678 N N . VAL B 1 79 ? 1.681 27.453 23.047 1 94.31 79 VAL B N 1
ATOM 1679 C CA . VAL B 1 79 ? 1.207 28.797 22.766 1 94.31 79 VAL B CA 1
ATOM 1680 C C . VAL B 1 79 ? -0.302 28.875 22.984 1 94.31 79 VAL B C 1
ATOM 1682 O O . VAL B 1 79 ? -0.94 27.875 23.297 1 94.31 79 VAL B O 1
ATOM 1685 N N . VAL B 1 80 ? -0.839 30.094 23.156 1 93.12 80 VAL B N 1
ATOM 1686 C CA . VAL B 1 80 ? -2.279 30.297 23.266 1 93.12 80 VAL B CA 1
ATOM 1687 C C . VAL B 1 80 ? -2.818 30.906 21.984 1 93.12 80 VAL B C 1
ATOM 1689 O O . VAL B 1 80 ? -2.426 32 21.594 1 93.12 80 VAL B O 1
ATOM 1692 N N . PRO B 1 81 ? -3.684 30.047 21.234 1 94.06 81 PRO B N 1
ATOM 1693 C CA . PRO B 1 81 ? -4.137 28.672 21.422 1 94.06 81 PRO B CA 1
ATOM 1694 C C . PRO B 1 81 ? -3.057 27.641 21.094 1 94.06 81 PRO B C 1
ATOM 1696 O O . PRO B 1 81 ? -2.15 27.922 20.312 1 94.06 81 PRO B O 1
ATOM 1699 N N . PRO B 1 82 ? -3.205 26.484 21.719 1 94.94 82 PRO B N 1
ATOM 1700 C CA . PRO B 1 82 ? -2.182 25.469 21.484 1 94.94 82 PRO B CA 1
ATOM 1701 C C . PRO B 1 82 ? -2.031 25.109 20 1 94.94 82 PRO B C 1
ATOM 1703 O O . PRO B 1 82 ? -3.02 25.094 19.266 1 94.94 82 PRO B O 1
ATOM 1706 N N . ARG B 1 83 ? -0.805 24.844 19.656 1 95.81 83 ARG B N 1
ATOM 1707 C CA . ARG B 1 83 ? -0.498 24.516 18.266 1 95.81 83 ARG B CA 1
ATOM 1708 C C . ARG B 1 83 ? 0.243 23.188 18.188 1 95.81 83 ARG B C 1
ATOM 1710 O O . ARG B 1 83 ? 1.146 22.922 18.969 1 95.81 83 ARG B O 1
ATOM 1717 N N . VAL B 1 84 ? -0.212 22.328 17.281 1 97.69 84 VAL B N 1
ATOM 1718 C CA . VAL B 1 84 ? 0.443 21.047 17.031 1 97.69 84 VAL B CA 1
ATOM 1719 C C . VAL B 1 84 ? 0.839 20.953 15.562 1 97.69 84 VAL B C 1
ATOM 1721 O O . VAL B 1 84 ? 0.018 21.203 14.672 1 97.69 84 VAL B O 1
ATOM 1724 N N . ASP B 1 85 ? 2.145 20.625 15.383 1 98.44 85 ASP B N 1
ATOM 1725 C CA . ASP B 1 85 ? 2.662 20.469 14.031 1 98.44 85 ASP B CA 1
ATOM 1726 C C . ASP B 1 85 ? 3 19 13.742 1 98.44 85 ASP B C 1
ATOM 1728 O O . ASP B 1 85 ? 3.555 18.312 14.594 1 98.44 85 ASP B O 1
ATOM 1732 N N . TYR B 1 86 ? 2.643 18.609 12.562 1 98.69 86 TYR B N 1
ATOM 1733 C CA . TYR B 1 86 ? 3.031 17.297 12.078 1 98.69 86 TYR B CA 1
ATOM 1734 C C . TYR B 1 86 ? 4.043 17.406 10.945 1 98.69 86 TYR B C 1
ATOM 1736 O O . TYR B 1 86 ? 3.883 18.234 10.039 1 98.69 86 TYR B O 1
ATOM 1744 N N . ALA B 1 87 ? 5.066 16.609 11.008 1 98.69 87 ALA B N 1
ATOM 1745 C CA . ALA B 1 87 ? 6.102 16.547 9.977 1 98.69 87 ALA B CA 1
ATOM 1746 C C . ALA B 1 87 ? 6.633 15.133 9.812 1 98.69 87 ALA B C 1
ATOM 1748 O O . ALA B 1 87 ? 6.449 14.289 10.695 1 98.69 87 ALA B O 1
ATOM 1749 N N . LEU B 1 88 ? 7.242 14.945 8.672 1 98.31 88 LEU B N 1
ATOM 1750 C CA . LEU B 1 88 ? 7.836 13.625 8.461 1 98.31 88 LEU B CA 1
ATOM 1751 C C . LEU B 1 88 ? 9.148 13.492 9.227 1 98.31 88 LEU B C 1
ATOM 1753 O O . LEU B 1 88 ? 9.922 14.445 9.32 1 98.31 88 LEU B O 1
ATOM 1757 N N . THR B 1 89 ? 9.289 12.305 9.828 1 97.81 89 THR B N 1
ATOM 1758 C CA . THR B 1 89 ? 10.617 11.938 10.305 1 97.81 89 THR B CA 1
ATOM 1759 C C . THR B 1 89 ? 11.516 11.523 9.141 1 97.81 89 THR B C 1
ATOM 1761 O O . THR B 1 89 ? 11.07 11.484 7.992 1 97.81 89 THR B O 1
ATOM 1764 N N . ALA B 1 90 ? 12.812 11.273 9.484 1 96.5 90 ALA B N 1
ATOM 1765 C CA . ALA B 1 90 ? 13.719 10.758 8.461 1 96.5 90 ALA B CA 1
ATOM 1766 C C . ALA B 1 90 ? 13.188 9.453 7.875 1 96.5 90 ALA B C 1
ATOM 1768 O O . ALA B 1 90 ? 13.242 9.242 6.66 1 96.5 90 ALA B O 1
ATOM 1769 N N . ARG B 1 91 ? 12.672 8.609 8.688 1 96.31 91 ARG B N 1
ATOM 1770 C CA . ARG B 1 91 ? 12.094 7.348 8.234 1 96.31 91 ARG B CA 1
ATOM 1771 C C . ARG B 1 91 ? 10.859 7.59 7.367 1 96.31 91 ARG B C 1
ATOM 1773 O O . ARG B 1 91 ? 10.68 6.93 6.34 1 96.31 91 ARG B O 1
ATOM 1780 N N . GLY B 1 92 ? 10.047 8.469 7.793 1 97.75 92 GLY B N 1
ATOM 1781 C CA . GLY B 1 92 ? 8.906 8.844 6.973 1 97.75 92 GLY B CA 1
ATOM 1782 C C . GLY B 1 92 ? 9.297 9.344 5.598 1 97.75 92 GLY B C 1
ATOM 1783 O O . GLY B 1 92 ? 8.68 8.977 4.598 1 97.75 92 GLY B O 1
ATOM 1784 N N . GLU B 1 93 ? 10.297 10.164 5.586 1 97.69 93 GLU B N 1
ATOM 1785 C CA . GLU B 1 93 ? 10.789 10.711 4.324 1 97.69 93 GLU B CA 1
ATOM 1786 C C . GLU B 1 93 ? 11.336 9.609 3.42 1 97.69 93 GLU B C 1
ATOM 1788 O O . GLU B 1 93 ? 11.234 9.695 2.193 1 97.69 93 GLU B O 1
ATOM 1793 N N . SER B 1 94 ? 11.844 8.586 4.035 1 97.38 94 SER B N 1
ATOM 1794 C CA . SER B 1 94 ? 12.445 7.504 3.264 1 97.38 94 SER B CA 1
ATOM 1795 C C . SER B 1 94 ? 11.398 6.715 2.494 1 97.38 94 SER B C 1
ATOM 1797 O O . SER B 1 94 ? 11.727 5.922 1.612 1 97.38 94 SER B O 1
ATOM 1799 N N . LEU B 1 95 ? 10.125 6.98 2.729 1 98.12 95 LEU B N 1
ATOM 1800 C CA . LEU B 1 95 ? 9.031 6.328 2.016 1 98.12 95 LEU B CA 1
ATOM 1801 C C . LEU B 1 95 ? 8.719 7.059 0.715 1 98.12 95 LEU B C 1
ATOM 1803 O O . LEU B 1 95 ? 7.863 6.617 -0.059 1 98.12 95 LEU B O 1
ATOM 1807 N N . LYS B 1 96 ? 9.398 8.078 0.445 1 98.25 96 LYS B N 1
ATOM 1808 C CA . LYS B 1 96 ? 9.102 8.914 -0.712 1 98.25 96 LYS B CA 1
ATOM 1809 C C . LYS B 1 96 ? 9.078 8.094 -1.996 1 98.25 96 LYS B C 1
ATOM 1811 O O . LYS B 1 96 ? 8.148 8.203 -2.801 1 98.25 96 LYS B O 1
ATOM 1816 N N . PRO B 1 97 ? 10.016 7.199 -2.221 1 98.44 97 PRO B N 1
ATOM 1817 C CA . PRO B 1 97 ? 9.945 6.398 -3.445 1 98.44 97 PRO B CA 1
ATOM 1818 C C . PRO B 1 97 ? 8.672 5.559 -3.529 1 98.44 97 PRO B C 1
ATOM 1820 O O . PRO B 1 97 ? 8.109 5.395 -4.613 1 98.44 97 PRO B O 1
ATOM 1823 N N . VAL B 1 98 ? 8.258 5.074 -2.439 1 98.56 98 VAL B N 1
ATOM 1824 C CA . VAL B 1 98 ? 7.047 4.258 -2.402 1 98.56 98 VAL B CA 1
ATOM 1825 C C . VAL B 1 98 ? 5.832 5.125 -2.723 1 98.56 98 VAL B C 1
ATOM 1827 O O . VAL B 1 98 ? 5.039 4.789 -3.607 1 98.56 98 VAL B O 1
ATOM 1830 N N . ILE B 1 99 ? 5.719 6.215 -2.064 1 98.44 99 ILE B N 1
ATOM 1831 C CA . ILE B 1 99 ? 4.555 7.09 -2.199 1 98.44 99 ILE B CA 1
ATOM 1832 C C . ILE B 1 99 ? 4.5 7.66 -3.615 1 98.44 99 ILE B C 1
ATOM 1834 O O . ILE B 1 99 ? 3.428 7.738 -4.219 1 98.44 99 ILE B O 1
ATOM 1838 N N . MET B 1 100 ? 5.617 8 -4.121 1 98 100 MET B N 1
ATOM 1839 C CA . MET B 1 100 ? 5.641 8.57 -5.465 1 98 100 MET B CA 1
ATOM 1840 C C . MET B 1 100 ? 5.332 7.512 -6.512 1 98 100 MET B C 1
ATOM 1842 O O . MET B 1 100 ? 4.715 7.805 -7.539 1 98 100 MET B O 1
ATOM 1846 N N . ALA B 1 101 ? 5.781 6.297 -6.297 1 98.44 101 ALA B N 1
ATOM 1847 C CA . ALA B 1 101 ? 5.43 5.207 -7.203 1 98.44 101 ALA B CA 1
ATOM 1848 C C . ALA B 1 101 ? 3.93 4.934 -7.18 1 98.44 101 ALA B C 1
ATOM 1850 O O . ALA B 1 101 ? 3.32 4.695 -8.227 1 98.44 101 ALA B O 1
ATOM 1851 N N . LEU B 1 102 ? 3.377 4.957 -6.008 1 97.88 102 LEU B N 1
ATOM 1852 C CA . LEU B 1 102 ? 1.932 4.801 -5.875 1 97.88 102 LEU B CA 1
ATOM 1853 C C . LEU B 1 102 ? 1.193 5.902 -6.629 1 97.88 102 LEU B C 1
ATOM 1855 O O . LEU B 1 102 ? 0.241 5.629 -7.359 1 97.88 102 LEU B O 1
ATOM 1859 N N . LYS B 1 103 ? 1.66 7.086 -6.418 1 96.94 103 LYS B N 1
ATOM 1860 C CA . LYS B 1 103 ? 1.047 8.227 -7.09 1 96.94 103 LYS B CA 1
ATOM 1861 C C . LYS B 1 103 ? 1.12 8.07 -8.609 1 96.94 103 LYS B C 1
ATOM 1863 O O . LYS B 1 103 ? 0.13 8.297 -9.305 1 96.94 103 LYS B O 1
ATOM 1868 N N . ALA B 1 104 ? 2.232 7.742 -9.062 1 97.31 104 ALA B N 1
ATOM 1869 C CA . ALA B 1 104 ? 2.438 7.602 -10.508 1 97.31 104 ALA B CA 1
ATOM 1870 C C . ALA B 1 104 ? 1.526 6.523 -11.086 1 97.31 104 ALA B C 1
ATOM 1872 O O . ALA B 1 104 ? 0.901 6.727 -12.125 1 97.31 104 ALA B O 1
ATOM 1873 N N . TRP B 1 105 ? 1.467 5.422 -10.461 1 97.25 105 TRP B N 1
ATOM 1874 C CA . TRP B 1 105 ? 0.618 4.336 -10.938 1 97.25 105 TRP B CA 1
ATOM 1875 C C . TRP B 1 105 ? -0.852 4.742 -10.914 1 97.25 105 TRP B C 1
ATOM 1877 O O . TRP B 1 105 ? -1.596 4.461 -11.852 1 97.25 105 TRP B O 1
ATOM 1887 N N . GLY B 1 106 ? -1.233 5.336 -9.805 1 95.25 106 GLY B N 1
ATOM 1888 C CA . GLY B 1 106 ? -2.602 5.82 -9.719 1 95.25 106 GLY B CA 1
ATOM 1889 C C . GLY B 1 106 ? -2.955 6.801 -10.82 1 95.25 106 GLY B C 1
ATOM 1890 O O . GLY B 1 106 ? -4.035 6.719 -11.414 1 95.25 106 GLY B O 1
ATOM 1891 N N . ASP B 1 107 ? -2.084 7.719 -11.07 1 93.81 107 ASP B N 1
ATOM 1892 C CA . ASP B 1 107 ? -2.293 8.703 -12.125 1 93.81 107 ASP B CA 1
ATOM 1893 C C . ASP B 1 107 ? -2.512 8.016 -13.477 1 93.81 107 ASP B C 1
ATOM 1895 O O . ASP B 1 107 ? -3.336 8.469 -14.281 1 93.81 107 ASP B O 1
ATOM 1899 N N . GLU B 1 108 ? -1.817 6.938 -13.68 1 94 108 GLU B N 1
ATOM 1900 C CA . GLU B 1 108 ? -1.818 6.277 -14.984 1 94 108 GLU B CA 1
ATOM 1901 C C . GLU B 1 108 ? -3.008 5.328 -15.117 1 94 108 GLU B C 1
ATOM 1903 O O . GLU B 1 108 ? -3.523 5.125 -16.219 1 94 108 GLU B O 1
ATOM 1908 N N . ASN B 1 109 ? -3.479 4.789 -14.039 1 94.31 109 ASN B N 1
ATOM 1909 C CA . ASN B 1 109 ? -4.367 3.637 -14.172 1 94.31 109 ASN B CA 1
ATOM 1910 C C . ASN B 1 109 ? -5.746 3.926 -13.586 1 94.31 109 ASN B C 1
ATOM 1912 O O . ASN B 1 109 ? -6.695 3.172 -13.812 1 94.31 109 ASN B O 1
ATOM 1916 N N . VAL B 1 110 ? -5.863 5.059 -12.883 1 90.69 110 VAL B N 1
ATOM 1917 C CA . VAL B 1 110 ? -7.102 5.25 -12.133 1 90.69 110 VAL B CA 1
ATOM 1918 C C . VAL B 1 110 ? -7.715 6.605 -12.484 1 90.69 110 VAL B C 1
ATOM 1920 O O . VAL B 1 110 ? -6.996 7.594 -12.641 1 90.69 110 VAL B O 1
ATOM 1923 N N . LEU B 1 111 ? -8.992 6.594 -12.633 1 86.31 111 LEU B N 1
ATOM 1924 C CA . LEU B 1 111 ? -9.766 7.824 -12.75 1 86.31 111 LEU B CA 1
ATOM 1925 C C . LEU B 1 111 ? -10.391 8.195 -11.406 1 86.31 111 LEU B C 1
ATOM 1927 O O . LEU B 1 111 ? -11.172 7.43 -10.852 1 86.31 111 LEU B O 1
ATOM 1931 N N . CYS B 1 112 ? -9.875 9.25 -10.984 1 83 112 CYS B N 1
ATOM 1932 C CA . CYS B 1 112 ? -10.422 9.742 -9.727 1 83 112 CYS B CA 1
ATOM 1933 C C . CYS B 1 112 ? -11.531 10.758 -9.969 1 83 112 CYS B C 1
ATOM 1935 O O . CYS B 1 112 ? -11.305 11.773 -10.641 1 83 112 CYS B O 1
ATOM 1937 N N . ASP B 1 113 ? -12.789 10.352 -9.688 1 77.81 113 ASP B N 1
ATOM 1938 C CA . ASP B 1 113 ? -13.938 11.25 -9.797 1 77.81 113 ASP B CA 1
ATOM 1939 C C . ASP B 1 113 ? -14.648 11.391 -8.453 1 77.81 113 ASP B C 1
ATOM 1941 O O . ASP B 1 113 ? -15.562 10.625 -8.141 1 77.81 113 ASP B O 1
ATOM 1945 N N . GLY B 1 114 ? -14.258 12.508 -7.758 1 66.25 114 GLY B N 1
ATOM 1946 C CA . GLY B 1 114 ? -14.859 12.656 -6.438 1 66.25 114 GLY B CA 1
ATOM 1947 C C . GLY B 1 114 ? -14.469 11.539 -5.484 1 66.25 114 GLY B C 1
ATOM 1948 O O . GLY B 1 114 ? -13.281 11.336 -5.211 1 66.25 114 GLY B O 1
ATOM 1949 N N . ASP B 1 115 ? -15.562 10.805 -5.09 1 64.75 115 ASP B N 1
ATOM 1950 C CA . ASP B 1 115 ? -15.344 9.727 -4.125 1 64.75 115 ASP B CA 1
ATOM 1951 C C . ASP B 1 115 ? -15.242 8.375 -4.824 1 64.75 115 ASP B C 1
ATOM 1953 O O . ASP B 1 115 ? -15.094 7.34 -4.172 1 64.75 115 ASP B O 1
ATOM 1957 N N . SER B 1 116 ? -15.289 8.484 -6.125 1 74.75 116 SER B N 1
ATOM 1958 C CA . SER B 1 116 ? -15.242 7.223 -6.855 1 74.75 116 SER B CA 1
ATOM 1959 C C . SER B 1 116 ? -13.891 7.023 -7.535 1 74.75 116 SER B C 1
ATOM 1961 O O . SER B 1 116 ? -13.289 7.988 -8.016 1 74.75 116 SER B O 1
ATOM 1963 N N . MET B 1 117 ? -13.422 5.793 -7.438 1 82.81 117 MET B N 1
ATOM 1964 C CA . MET B 1 117 ? -12.164 5.398 -8.07 1 82.81 117 MET B CA 1
ATOM 1965 C C . MET B 1 117 ? -12.391 4.25 -9.055 1 82.81 117 MET B C 1
ATOM 1967 O O . MET B 1 117 ? -12.906 3.197 -8.672 1 82.81 117 MET B O 1
ATOM 1971 N N . THR B 1 118 ? -12.148 4.59 -10.367 1 84.44 118 THR B N 1
ATOM 1972 C CA . THR B 1 118 ? -12.328 3.549 -11.367 1 84.44 118 THR B CA 1
ATOM 1973 C C . THR B 1 118 ? -11.039 3.322 -12.156 1 84.44 118 THR B C 1
ATOM 1975 O O . THR B 1 118 ? -10.258 4.254 -12.352 1 84.44 118 THR B O 1
ATOM 1978 N N . LEU B 1 119 ? -10.875 2.086 -12.562 1 89.19 119 LEU B N 1
ATOM 1979 C CA . LEU B 1 119 ? -9.703 1.771 -13.375 1 89.19 119 LEU B CA 1
ATOM 1980 C C . LEU B 1 119 ? -9.906 2.242 -14.812 1 89.19 119 LEU B C 1
ATOM 1982 O O . LEU B 1 119 ? -10.992 2.084 -15.375 1 89.19 119 LEU B O 1
ATOM 1986 N N . LYS B 1 120 ? -8.859 2.865 -15.305 1 87.56 120 LYS B N 1
ATOM 1987 C CA . LYS B 1 120 ? -8.883 3.221 -16.719 1 87.56 120 LYS B CA 1
ATOM 1988 C C . LYS B 1 120 ? -8.891 1.974 -17.594 1 87.56 120 LYS B C 1
ATOM 1990 O O . LYS B 1 120 ? -8.32 0.944 -17.234 1 87.56 120 LYS B O 1
ATOM 1995 N N . PRO B 1 121 ? -9.688 2.029 -18.688 1 82.69 121 PRO B N 1
ATOM 1996 C CA . PRO B 1 121 ? -9.672 0.865 -19.578 1 82.69 121 PRO B CA 1
ATOM 1997 C C . PRO B 1 121 ? -8.266 0.511 -20.062 1 82.69 121 PRO B C 1
ATOM 1999 O O . PRO B 1 121 ? -7.422 1.396 -20.219 1 82.69 121 PRO B O 1
ATOM 2002 N N . LEU B 1 122 ? -7.902 -0.724 -20.016 1 73 122 LEU B N 1
ATOM 2003 C CA . LEU B 1 122 ? -6.578 -1.208 -20.406 1 73 122 LEU B CA 1
ATOM 2004 C C . LEU B 1 122 ? -6.164 -0.643 -21.75 1 73 122 LEU B C 1
ATOM 2006 O O . LEU B 1 122 ? -4.973 -0.452 -22.016 1 73 122 LEU B O 1
ATOM 2010 N N . GLU B 1 123 ? -6.973 -0.54 -22.75 1 60.06 123 GLU B N 1
ATOM 2011 C CA . GLU B 1 123 ? -6.641 -0.049 -24.078 1 60.06 123 GLU B CA 1
ATOM 2012 C C . GLU B 1 123 ? -6.051 1.356 -24.016 1 60.06 123 GLU B C 1
ATOM 2014 O O . GLU B 1 123 ? -5.348 1.778 -24.938 1 60.06 123 GLU B O 1
ATOM 2019 N N . SER B 1 124 ? -6.445 2.084 -23.172 1 50.94 124 SER B N 1
ATOM 2020 C CA . SER B 1 124 ? -6.012 3.477 -23.156 1 50.94 124 SER B CA 1
ATOM 2021 C C . SER B 1 124 ? -4.543 3.594 -22.766 1 50.94 124 SER B C 1
ATOM 2023 O O . SER B 1 124 ? -4.035 4.695 -22.562 1 50.94 124 SER B O 1
ATOM 2025 N N . ARG B 1 125 ? -3.916 2.562 -22.406 1 51.5 125 ARG B N 1
ATOM 2026 C CA . ARG B 1 125 ? -2.488 2.701 -22.125 1 51.5 125 ARG B CA 1
ATOM 2027 C C . ARG B 1 125 ? -1.718 3.051 -23.406 1 51.5 125 ARG B C 1
ATOM 2029 O O . ARG B 1 125 ? -1.911 2.422 -24.438 1 51.5 125 ARG B O 1
ATOM 2036 N N . SER B 1 126 ? -1.507 4.352 -23.656 1 43.66 126 SER B N 1
ATOM 2037 C CA . SER B 1 126 ? -0.793 4.91 -24.797 1 43.66 126 SER B CA 1
ATOM 2038 C C . SER B 1 126 ? 0.375 4.02 -25.203 1 43.66 126 SER B C 1
ATOM 2040 O O . SER B 1 126 ? 1.3 3.797 -24.422 1 43.66 126 SER B O 1
ATOM 2042 N N . ARG B 1 127 ? 0.106 3.014 -26.031 1 39.94 127 ARG B N 1
ATOM 2043 C CA . ARG B 1 127 ? 1.237 2.406 -26.734 1 39.94 127 ARG B CA 1
ATOM 2044 C C . ARG B 1 127 ? 2.24 3.465 -27.172 1 39.94 127 ARG B C 1
ATOM 2046 O O . ARG B 1 127 ? 1.86 4.484 -27.75 1 39.94 127 ARG B O 1
ATOM 2053 N N . PRO B 1 128 ? 3.398 3.477 -26.625 1 40.41 128 PRO B N 1
ATOM 2054 C CA . PRO B 1 128 ? 4.316 4.387 -27.312 1 40.41 128 PRO B CA 1
ATOM 2055 C C . PRO B 1 128 ? 4.227 4.281 -28.844 1 40.41 128 PRO B C 1
ATOM 2057 O O . PRO B 1 128 ? 4.145 3.176 -29.375 1 40.41 128 PRO B O 1
ATOM 2060 N N . GLU B 1 129 ? 3.557 5.191 -29.422 1 36.59 129 GLU B N 1
ATOM 2061 C CA . GLU B 1 129 ? 3.67 5.281 -30.875 1 36.59 129 GLU B CA 1
ATOM 2062 C C . GLU B 1 129 ? 5.109 5.055 -31.328 1 36.59 129 GLU B C 1
ATOM 2064 O O . GLU B 1 129 ? 6.027 5.727 -30.859 1 36.59 129 GLU B O 1
ATOM 2069 N N . LEU B 1 130 ? 5.484 3.908 -31.625 1 29.3 130 LEU B N 1
ATOM 2070 C CA . LEU B 1 130 ? 6.695 3.779 -32.406 1 29.3 130 LEU B CA 1
ATOM 2071 C C . LEU B 1 130 ? 6.664 4.734 -33.594 1 29.3 130 LEU B C 1
ATOM 2073 O O . LEU B 1 130 ? 5.863 4.566 -34.531 1 29.3 130 LEU B O 1
ATOM 2077 N N . LYS B 1 131 ? 6.988 6.023 -33.5 1 33.72 131 LYS B N 1
ATOM 2078 C CA . LYS B 1 131 ? 7.402 6.84 -34.656 1 33.72 131 LYS B CA 1
ATOM 2079 C C . LYS B 1 131 ? 8.32 6.055 -35.594 1 33.72 131 LYS B C 1
ATOM 2081 O O . LYS B 1 131 ? 9.289 5.445 -35.125 1 33.72 131 LYS B O 1
ATOM 2086 N N . GLY B 1 132 ? 7.801 5.465 -36.625 1 24.31 132 GLY B N 1
ATOM 2087 C CA . GLY B 1 132 ? 8.484 4.91 -37.781 1 24.31 132 GLY B CA 1
ATOM 2088 C C . GLY B 1 132 ? 9.773 5.645 -38.094 1 24.31 132 GLY B C 1
ATOM 2089 O O . GLY B 1 132 ? 9.773 6.871 -38.25 1 24.31 132 GLY B O 1
ATOM 2090 N N . ALA B 1 133 ? 10.984 5.023 -38.062 1 23.64 133 ALA B N 1
ATOM 2091 C CA . ALA B 1 133 ? 12.062 5.5 -38.906 1 23.64 133 ALA B CA 1
ATOM 2092 C C . ALA B 1 133 ? 11.68 5.391 -40.375 1 23.64 133 ALA B C 1
ATOM 2094 O O . ALA B 1 133 ? 11 4.441 -40.781 1 23.64 133 ALA B O 1
#

Foldseek 3Di:
DPPPPPPVPVDDPCNVVVVVCVLQPDDQRLVLLVCCLVPFKDFLVRSCVSDPPDDSVNSVVSLVSCVVVQQKDWDWDPDVVITIMIGGDPNVNVCVVVSVVVVVVCVQFWDDDPPDIDGDDPVPNPPPPPPDD/DPPPPPPVPVDDPCNVVVVVCVLQPDDQRLVLLVVCLVPFKDFLVRSCVSDPPDDSVNSVVSLVSCVVVQQKDWDWDPDVVITIMIGGDPNVNVCVVVSVVVVVVCVQFWDDDPPDIDGDDPVPNPPPPPPDD

InterPro domains:
  IPR002577 Helix-turn-helix, HxlR type [PF01638] (24-110)
  IPR002577 Helix-turn-helix, HxlR type [PS51118] (15-114)
  IPR036388 Winged helix-like DNA-binding domain superfamily [G3DSA:1.10.10.10] (10-131)
  IPR036390 Winged helix DNA-binding domain superfamily [SSF46785] (13-115)

Radius of gyration: 21.25 Å; Cα contacts (8 Å, |Δi|>4): 365; chains: 2; bounding box: 60×64×63 Å

Solvent-accessible surface area (backbone atoms only — not comparable to full-atom values): 15023 Å² total; per-residue (Å²): 131,79,71,74,69,74,71,71,52,57,50,54,90,37,42,27,29,26,51,38,36,71,73,37,40,59,68,52,43,46,27,52,52,49,50,32,70,74,63,40,68,43,35,69,69,60,49,50,70,64,36,81,88,63,46,71,68,56,50,52,50,49,52,49,53,34,36,76,68,49,28,32,43,80,47,76,42,95,48,93,73,73,43,55,40,35,31,61,29,76,62,31,54,65,41,46,63,32,50,50,32,27,30,53,47,10,62,72,40,39,44,48,49,65,95,41,77,41,72,50,65,76,79,70,57,77,66,78,73,77,76,77,130,130,79,71,72,70,74,72,70,54,59,51,54,88,39,41,27,29,26,50,36,36,69,74,35,42,60,68,52,43,45,26,52,50,49,49,32,72,74,64,40,68,42,35,70,68,59,49,52,71,65,35,81,87,63,47,72,68,56,49,52,51,48,52,50,53,34,36,75,68,48,28,31,41,78,47,76,42,96,46,94,74,71,43,54,43,34,32,62,28,74,63,31,53,64,41,46,63,32,50,51,32,26,29,52,47,10,62,72,41,40,44,47,47,65,94,41,77,42,72,51,66,76,80,70,57,75,65,77,74,76,76,77,130

Secondary structure (DSSP, 8-state):
------------TTHHHHHHHHHH-SSSHHHHHHHHHHHS-B-HHHHHHHSTT--HHHHHHHHHHHHHTTSEEEEEE--SS-EEEEEE-HHHHTTHHHHHHHHHHHHHHEEEETTEEEEPPGGGS--------/------------TTHHHHHHHHHH-SSSHHHHHHHHHHHS-B-HHHHHHHSTT--HHHHHHHHHHHHHTTSEEEEEE--SS-EEEEEE-HHHHTTHHHHHHHHHHHHHHEEEETTEEEEPPGGGS--------